Protein AF-A0A954WT45-F1 (afdb_monomer)

Radius of gyration: 27.92 Å; Cα contacts (8 Å, |Δi|>4): 532; chains: 1; bounding box: 70×106×52 Å

Sequence (298 aa):
MKTHHMHNAAKQRILKPQLVLGIIWMIACARPAFGQLDFEAAPINYNSMETTDPVRKLMERIDAGDFELKYDSNHGYLPAMLEALDVSPSSQMLVFSKTSFQLRKINPARPRAVYFNDDVYIGWVQKGDVLEISSVDPQNGAIFYTLSQEETDRPKIVRDKGQCITCHASSRTSGVPGHLVRSVYASSSGQPFFGSGTFTTDHRSPFHERWGGWYVTGTHGKQRHMGNVIASDRDEPEELDVESGANVVDLSNRIDTAPYLRPTSDIVALMVLEHQARMHNLITRANFDTRSAQHYDK

Foldseek 3Di:
DDDDDDDDDDDDDDDDVVVVVVVVVVVVPPDPPPPQQPCCDPPNVQLPDDFDWLVSVLQVCLVVVVADQDQDPLFGSVVVVCVSSVWDLVLWWWFQAQPDPQSVQGHQQWTWIWTDDLFKIWIGGGVDQWIWIWGQTLRQFIWTWIWGSDDDPRTDIGTDRPPQCVPQQDVLLVRGRFDWDKAFQAANGSYGLPVVPIDTDALPDAQQRPAHRTAEAAADDPGFYNHPWHQHDSVCSVPTPRVVRHNHHFCVVRYDQVSGPDRHRYPVSVRVRRHSRNVSSVSNNVSSVVSVCVVVVD

pLDDT: mean 90.17, std 15.98, range [35.38, 98.88]

Secondary structure (DSSP, 8-state):
----------------HHHHHHHHHHHHT---------TTSTTT-TTTSPP-SHHHHHHHHHHHTS-----BTTTBTHHHHHHHTT--GGG-EEE-SS-STTGGG-BTTBPEEEEE-SSEEEEE-TT-SEEEEEEEETTTEEEEEEEE-S--SS--EEE-SSTTHHHHBSGGGTTSB---EEEE-B-TTS-B-GGG-EEEE-TTS-GGGS-TTEE-BS--TT---STT-----SSSTT---TTTTTT----TTTS--TTSS-S--BHHHHHHHHHHHHHHHHHHHHHHHHHHHHHH--

Solvent-accessible surface area (backbone atoms only — not comparable to full-atom values): 16876 Å² total; per-residue (Å²): 136,93,82,82,83,88,82,89,77,89,78,80,83,75,78,62,69,72,64,58,54,55,55,55,53,56,62,73,63,61,66,81,79,73,75,74,74,57,50,70,39,84,82,57,25,53,90,78,50,86,77,82,18,69,62,54,54,48,51,53,33,40,76,71,66,78,46,80,82,50,74,37,100,89,61,23,43,50,66,39,51,28,63,75,68,67,32,50,64,85,38,27,33,34,35,15,33,47,82,53,96,65,29,91,66,27,18,56,73,43,39,28,38,35,32,39,47,98,53,40,38,42,35,44,42,76,92,42,70,42,38,45,34,38,27,47,21,99,88,65,20,44,43,46,33,36,30,64,43,68,91,59,102,73,76,60,78,42,75,59,89,54,77,60,45,72,73,25,42,29,77,86,16,70,51,31,43,26,46,80,44,69,11,30,40,10,30,80,68,5,46,59,48,67,89,81,46,72,39,76,41,35,74,83,51,59,55,64,60,29,41,13,24,22,48,49,22,46,78,63,83,88,66,46,32,33,19,58,41,61,21,78,46,84,92,53,36,84,76,57,64,36,71,85,22,51,61,30,76,70,43,74,92,69,30,80,41,82,93,46,96,47,68,56,16,43,50,66,49,51,52,49,50,24,37,49,29,50,49,52,18,50,53,34,38,53,51,51,53,50,51,42,48,66,63,73,76,108

Structure (mmCIF, N/CA/C/O backbone):
data_AF-A0A954WT45-F1
#
_entry.id   AF-A0A954WT45-F1
#
loop_
_atom_site.group_PDB
_atom_site.id
_atom_site.type_symbol
_atom_site.label_atom_id
_atom_site.label_alt_id
_atom_site.label_comp_id
_atom_site.label_asym_id
_atom_site.label_entity_id
_atom_site.label_seq_id
_atom_site.pdbx_PDB_ins_code
_atom_site.Cartn_x
_atom_site.Cartn_y
_atom_site.Cartn_z
_atom_site.occupancy
_atom_site.B_iso_or_equiv
_atom_site.auth_seq_id
_atom_site.auth_comp_id
_atom_site.auth_asym_id
_atom_site.auth_atom_id
_atom_site.pdbx_PDB_model_num
ATOM 1 N N . MET A 1 1 ? -50.654 91.918 -22.058 1.00 39.84 1 MET A N 1
ATOM 2 C CA . MET A 1 1 ? -51.512 91.044 -21.231 1.00 39.84 1 MET A CA 1
ATOM 3 C C . MET A 1 1 ? -51.130 89.604 -21.547 1.00 39.84 1 MET A C 1
ATOM 5 O O . MET A 1 1 ? -51.214 89.217 -22.702 1.00 39.84 1 MET A O 1
ATOM 9 N N . LYS A 1 2 ? -50.553 88.884 -20.578 1.00 35.38 2 LYS A N 1
ATOM 10 C CA . LYS A 1 2 ? -50.024 87.520 -20.746 1.00 35.38 2 LYS A CA 1
ATOM 11 C C . LYS A 1 2 ? -51.170 86.521 -20.912 1.00 35.38 2 LYS A C 1
ATOM 13 O O . LYS A 1 2 ? -52.054 86.513 -20.067 1.00 35.38 2 LYS A O 1
ATOM 18 N N . THR A 1 3 ? -51.070 85.614 -21.877 1.00 40.25 3 THR A N 1
ATOM 19 C CA . THR A 1 3 ? -51.513 84.222 -21.718 1.00 40.25 3 THR A CA 1
ATOM 20 C C . THR A 1 3 ? -50.572 83.335 -22.530 1.00 40.25 3 THR A C 1
ATOM 22 O O . THR A 1 3 ? -50.398 83.537 -23.724 1.00 40.25 3 THR A O 1
ATOM 25 N N . HIS A 1 4 ? -49.927 82.369 -21.881 1.00 37.78 4 HIS A N 1
ATOM 26 C CA . HIS A 1 4 ? -49.462 81.174 -22.574 1.00 37.78 4 HIS A CA 1
ATOM 27 C C . HIS A 1 4 ? -49.682 79.962 -21.677 1.00 37.78 4 HIS A C 1
ATOM 29 O O . HIS A 1 4 ? -49.309 79.945 -20.504 1.00 37.78 4 HIS A O 1
ATOM 35 N N . HIS A 1 5 ? -50.369 79.001 -22.283 1.00 39.41 5 HIS A N 1
ATOM 36 C CA . HIS A 1 5 ? -50.787 77.712 -21.770 1.00 39.41 5 HIS A CA 1
ATOM 37 C C . HIS A 1 5 ? -49.632 76.846 -21.259 1.00 39.41 5 HIS A C 1
ATOM 39 O O . HIS A 1 5 ? -48.556 76.785 -21.851 1.00 39.41 5 HIS A O 1
ATOM 45 N N . MET A 1 6 ? -49.934 76.103 -20.194 1.00 40.78 6 MET A N 1
ATOM 46 C CA . MET A 1 6 ? -49.178 74.949 -19.719 1.00 40.78 6 MET A CA 1
ATOM 47 C C . MET A 1 6 ? -49.165 73.827 -20.767 1.00 40.78 6 MET A C 1
ATOM 49 O O . MET A 1 6 ? -50.210 73.486 -21.317 1.00 40.78 6 MET A O 1
ATOM 53 N N . HIS A 1 7 ? -48.006 73.195 -20.960 1.00 39.53 7 HIS A N 1
ATOM 54 C CA . HIS A 1 7 ? -47.899 71.858 -21.541 1.00 39.53 7 HIS A CA 1
ATOM 55 C C . HIS A 1 7 ? -47.233 70.931 -20.522 1.00 39.53 7 HIS A C 1
ATOM 57 O O . HIS A 1 7 ? -46.145 71.208 -20.017 1.00 39.53 7 HIS A O 1
ATOM 63 N N . ASN A 1 8 ? -47.938 69.852 -20.201 1.00 45.97 8 ASN A N 1
ATOM 64 C CA . ASN A 1 8 ? -47.538 68.799 -19.281 1.00 45.97 8 ASN A CA 1
ATOM 65 C C . ASN A 1 8 ? -46.727 67.757 -20.070 1.00 45.97 8 ASN A C 1
ATOM 67 O O . ASN A 1 8 ? -47.200 67.284 -21.101 1.00 45.97 8 ASN A O 1
ATOM 71 N N . ALA A 1 9 ? -45.537 67.379 -19.599 1.00 41.25 9 ALA A N 1
ATOM 72 C CA . ALA A 1 9 ? -44.764 66.277 -20.171 1.00 41.25 9 ALA A CA 1
ATOM 73 C C . ALA A 1 9 ? -44.368 65.290 -19.066 1.00 41.25 9 ALA A C 1
ATOM 75 O O . ALA A 1 9 ? -43.617 65.619 -18.144 1.00 41.25 9 ALA A O 1
ATOM 76 N N . ALA A 1 10 ? -44.900 64.073 -19.170 1.00 50.75 10 ALA A N 1
ATOM 77 C CA . ALA A 1 10 ? -44.591 62.940 -18.312 1.00 50.75 10 ALA A CA 1
ATOM 78 C C . ALA A 1 10 ? -43.116 62.523 -18.468 1.00 50.75 10 ALA A C 1
ATOM 80 O O . ALA A 1 10 ? -42.654 62.246 -19.574 1.00 50.75 10 ALA A O 1
ATOM 81 N N . LYS A 1 11 ? -42.370 62.446 -17.358 1.00 41.44 11 LYS A N 1
ATOM 82 C CA . LYS A 1 11 ? -41.007 61.893 -17.329 1.00 41.44 11 LYS A CA 1
ATOM 83 C C . LYS A 1 11 ? -41.051 60.410 -16.961 1.00 41.44 11 LYS A C 1
ATOM 85 O O . LYS A 1 11 ? -41.248 60.066 -15.797 1.00 41.44 11 LYS A O 1
ATOM 90 N N . GLN A 1 12 ? -40.811 59.542 -17.941 1.00 53.44 12 GLN A N 1
ATOM 91 C CA . GLN A 1 12 ? -40.418 58.151 -17.707 1.00 53.44 12 GLN A CA 1
ATOM 92 C C . GLN A 1 12 ? -39.063 58.132 -16.977 1.00 53.44 12 GLN A C 1
ATOM 94 O O . GLN A 1 12 ? -38.074 58.688 -17.458 1.00 53.44 12 GLN A O 1
ATOM 99 N N . ARG A 1 13 ? -39.013 57.522 -15.786 1.00 51.62 13 ARG A N 1
ATOM 100 C CA . ARG A 1 13 ? -37.764 57.296 -15.044 1.00 51.62 13 ARG A CA 1
ATOM 101 C C . ARG A 1 13 ? -36.993 56.154 -15.706 1.00 51.62 13 ARG A C 1
ATOM 103 O O . ARG A 1 13 ? -37.247 54.988 -15.430 1.00 51.62 13 ARG A O 1
ATOM 110 N N . ILE A 1 14 ? -36.048 56.505 -16.570 1.00 55.94 14 ILE A N 1
ATOM 111 C CA . ILE A 1 14 ? -35.058 55.574 -17.115 1.00 55.94 14 ILE A CA 1
ATOM 112 C C . ILE A 1 14 ? -34.097 55.204 -15.976 1.00 55.94 14 ILE A C 1
ATOM 114 O O . ILE A 1 14 ? -33.402 56.071 -15.437 1.00 55.94 14 ILE A O 1
ATOM 118 N N . LEU A 1 15 ? -34.083 53.928 -15.578 1.00 54.34 15 LEU A N 1
ATOM 119 C CA . LEU A 1 15 ? -33.069 53.391 -14.669 1.00 54.34 15 LEU A CA 1
ATOM 120 C C . LEU A 1 15 ? -31.686 53.579 -15.312 1.00 54.34 15 LEU A C 1
ATOM 122 O O . LEU A 1 15 ? -31.469 53.196 -16.460 1.00 54.34 15 LEU A O 1
ATOM 126 N N . LYS A 1 16 ? -30.749 54.185 -14.576 1.00 50.72 16 LYS A N 1
ATOM 127 C CA . LYS A 1 16 ? -29.398 54.465 -15.076 1.00 50.72 16 LYS A CA 1
ATOM 128 C C . LYS A 1 16 ? -28.659 53.149 -15.398 1.00 50.72 16 LYS A C 1
ATOM 130 O O . LYS A 1 16 ? -28.587 52.286 -14.522 1.00 50.72 16 LYS A O 1
ATOM 135 N N . PRO A 1 17 ? -28.023 53.015 -16.579 1.00 53.38 17 PRO A N 1
ATOM 136 C CA . PRO A 1 17 ? -27.345 51.785 -17.019 1.00 53.38 17 PRO A CA 1
ATOM 137 C C . PRO A 1 17 ? -26.179 51.345 -16.112 1.00 53.38 17 PRO A C 1
ATOM 139 O O . PRO A 1 17 ? -25.798 50.178 -16.112 1.00 53.38 17 PRO A O 1
ATOM 142 N N . GLN A 1 18 ? -25.658 52.245 -15.273 1.00 54.59 18 GLN A N 1
ATOM 143 C CA . GLN A 1 18 ? -24.622 51.940 -14.280 1.00 54.59 18 GLN A CA 1
ATOM 144 C C . GLN A 1 18 ? -25.098 51.002 -13.159 1.00 54.59 18 GLN A C 1
ATOM 146 O O . GLN A 1 18 ? -24.294 50.233 -12.642 1.00 54.59 18 GLN A O 1
ATOM 151 N N . LEU A 1 19 ? -26.391 51.013 -12.801 1.00 50.34 19 LEU A N 1
ATOM 152 C CA . LEU A 1 19 ? -26.919 50.094 -11.782 1.00 50.34 19 LEU A CA 1
ATOM 153 C C . LEU A 1 19 ? -27.077 48.662 -12.316 1.00 50.34 19 LEU A C 1
ATOM 155 O O . LEU A 1 19 ? -26.933 47.705 -11.561 1.00 50.34 19 LEU A O 1
ATOM 159 N N . VAL A 1 20 ? -27.337 48.512 -13.617 1.00 54.06 20 VAL A N 1
ATOM 160 C CA . VAL A 1 20 ? -27.523 47.203 -14.262 1.00 54.06 20 VAL A CA 1
ATOM 161 C C . VAL A 1 20 ? -26.182 46.478 -1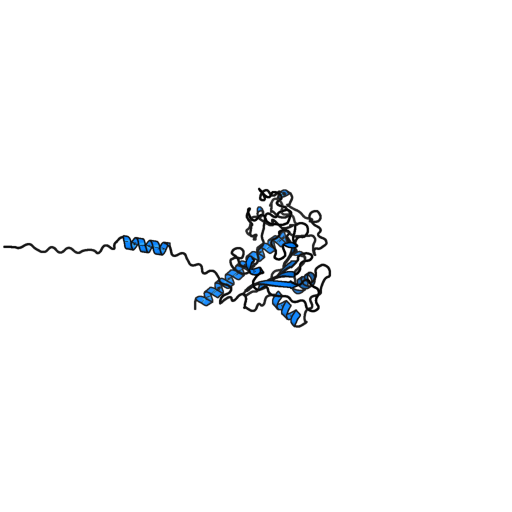4.428 1.00 54.06 20 VAL A C 1
ATOM 163 O O . VAL A 1 20 ? -26.104 45.281 -14.163 1.00 54.06 20 VAL A O 1
ATOM 166 N N . LEU A 1 21 ? -25.100 47.198 -14.760 1.00 52.44 21 LEU A N 1
ATOM 167 C CA . LEU A 1 21 ? -23.757 46.604 -14.853 1.00 52.44 21 LEU A CA 1
ATOM 168 C C . LEU A 1 21 ? -23.222 46.098 -13.500 1.00 52.44 21 LEU A C 1
ATOM 170 O O . LEU A 1 21 ? -22.574 45.056 -13.457 1.00 52.44 21 LEU A O 1
ATOM 174 N N . GLY A 1 22 ? -23.508 46.799 -12.396 1.00 47.06 22 GLY A N 1
ATOM 175 C CA . GLY A 1 22 ? -23.040 46.400 -11.061 1.00 47.06 22 GLY A CA 1
ATOM 176 C C . GLY A 1 22 ? -23.682 45.108 -10.541 1.00 47.06 22 GLY A C 1
ATOM 177 O O . GLY A 1 22 ? -23.018 44.306 -9.888 1.00 47.06 22 GLY A O 1
ATOM 178 N N . ILE A 1 23 ? -24.953 44.867 -10.878 1.00 53.81 23 ILE A N 1
ATOM 179 C CA . ILE A 1 23 ? -25.677 43.642 -10.496 1.00 53.81 23 ILE A CA 1
ATOM 180 C C . ILE A 1 23 ? -25.188 42.440 -11.319 1.00 53.81 23 ILE A C 1
ATOM 182 O O . ILE A 1 23 ? -24.998 41.357 -10.769 1.00 53.81 23 ILE A O 1
ATOM 186 N N . ILE A 1 24 ? -24.898 42.634 -12.612 1.00 52.06 24 ILE A N 1
ATOM 187 C CA . ILE A 1 24 ? -24.347 41.578 -13.480 1.00 52.06 24 ILE A CA 1
ATOM 188 C C . ILE A 1 24 ? -22.936 41.164 -13.020 1.00 52.06 24 ILE A C 1
ATOM 190 O O . ILE A 1 24 ? -22.601 39.982 -13.061 1.00 52.06 24 ILE A O 1
ATOM 194 N N . TRP A 1 25 ? -22.131 42.099 -12.503 1.00 49.53 25 TRP A N 1
ATOM 195 C CA . TRP A 1 25 ? -20.792 41.793 -11.982 1.00 49.53 25 TRP A CA 1
ATOM 196 C C . TRP A 1 25 ? -20.818 41.066 -10.625 1.00 49.53 25 TRP A C 1
ATOM 198 O O . TRP A 1 25 ? -19.992 40.189 -10.386 1.00 49.53 25 TRP A O 1
ATOM 208 N N . MET A 1 26 ? -21.801 41.348 -9.760 1.00 48.03 26 MET A N 1
ATOM 209 C CA . MET A 1 26 ? -21.983 40.609 -8.500 1.00 48.03 26 MET A CA 1
ATOM 210 C C . MET A 1 26 ? -22.467 39.168 -8.712 1.00 48.03 26 MET A C 1
ATOM 212 O O . MET A 1 26 ? -22.015 38.272 -8.004 1.00 48.03 26 MET A O 1
ATOM 216 N N . ILE A 1 27 ? -23.320 38.916 -9.710 1.00 53.22 27 ILE A N 1
ATOM 217 C CA . ILE A 1 27 ? -23.766 37.553 -10.049 1.00 53.22 27 ILE A CA 1
ATOM 218 C C . ILE A 1 27 ? -22.631 36.755 -10.719 1.00 53.22 27 ILE A C 1
ATOM 220 O O . ILE A 1 27 ? -22.479 35.567 -10.451 1.00 53.22 27 ILE A O 1
ATOM 224 N N . ALA A 1 28 ? -21.774 37.403 -11.517 1.00 50.03 28 ALA A N 1
ATOM 225 C CA . ALA A 1 28 ? -20.614 36.761 -12.147 1.00 50.03 28 ALA A CA 1
ATOM 226 C C . ALA A 1 28 ? -19.475 36.403 -11.164 1.00 50.03 28 ALA A C 1
ATOM 228 O O . ALA A 1 28 ? -18.631 35.565 -11.482 1.00 50.03 28 ALA A O 1
ATOM 229 N N . CYS A 1 29 ? -19.453 37.006 -9.970 1.00 47.75 29 CYS A N 1
ATOM 230 C CA . CYS A 1 29 ? -18.469 36.730 -8.916 1.00 47.75 29 CYS A CA 1
ATOM 231 C C . CYS A 1 29 ? -18.975 35.778 -7.822 1.00 47.75 29 CYS A C 1
ATOM 233 O O . CYS A 1 29 ? -18.200 35.424 -6.929 1.00 47.75 29 CYS A O 1
ATOM 235 N N . ALA A 1 30 ? -20.232 35.324 -7.888 1.00 46.41 30 ALA A N 1
ATOM 236 C CA . ALA A 1 30 ? -20.734 34.257 -7.032 1.00 46.41 30 ALA A CA 1
ATOM 237 C C . ALA A 1 30 ? -20.116 32.924 -7.478 1.00 46.41 30 ALA A C 1
ATOM 239 O O . ALA A 1 30 ? -20.727 32.119 -8.177 1.00 46.41 30 ALA A O 1
ATOM 240 N N . ARG A 1 31 ? -18.857 32.692 -7.095 1.00 49.53 31 ARG A N 1
ATOM 241 C CA . ARG A 1 31 ? -18.303 31.341 -7.124 1.00 49.53 31 ARG A CA 1
ATOM 242 C C . ARG A 1 31 ? -19.184 30.491 -6.210 1.00 49.53 31 ARG A C 1
ATOM 244 O O . ARG A 1 31 ? -19.409 30.920 -5.076 1.00 49.53 31 ARG A O 1
ATOM 251 N N . PRO A 1 32 ? -19.671 29.317 -6.646 1.00 47.06 32 PRO A N 1
ATOM 252 C CA . PRO A 1 32 ? -20.224 28.374 -5.694 1.00 47.06 32 PRO A CA 1
ATOM 253 C C . PRO A 1 32 ? -19.143 28.136 -4.641 1.00 47.06 32 PRO A C 1
ATOM 255 O O . PRO A 1 32 ? -18.031 27.706 -4.962 1.00 47.06 32 PRO A O 1
ATOM 258 N N . ALA A 1 33 ? -19.441 28.490 -3.394 1.00 47.31 33 ALA A N 1
ATOM 259 C CA . ALA A 1 33 ? -18.662 28.030 -2.267 1.00 47.31 33 ALA A CA 1
ATOM 260 C C . ALA A 1 33 ? -18.926 26.527 -2.185 1.00 47.31 33 ALA A C 1
ATOM 262 O O . ALA A 1 33 ? -19.883 26.087 -1.556 1.00 47.31 33 ALA A O 1
ATOM 263 N N . PHE A 1 34 ? -18.129 25.734 -2.900 1.00 49.12 34 PHE A N 1
ATOM 264 C CA . PHE A 1 34 ? -18.022 24.323 -2.578 1.00 49.12 34 PHE A CA 1
ATOM 265 C C . PHE A 1 34 ? -17.471 24.281 -1.159 1.00 49.12 34 PHE A C 1
ATOM 267 O O . PHE A 1 34 ? -16.293 24.568 -0.948 1.00 49.12 34 PHE A O 1
ATOM 274 N N . GLY A 1 35 ? -18.350 24.022 -0.189 1.00 57.00 35 GLY A N 1
ATOM 275 C CA . GLY A 1 35 ? -17.939 23.767 1.180 1.00 57.00 35 GLY A CA 1
ATOM 276 C C . GLY A 1 35 ? -16.893 22.666 1.133 1.00 57.00 35 GLY A C 1
ATOM 277 O O . GLY A 1 35 ? -17.162 21.564 0.649 1.00 57.00 35 GLY A O 1
ATOM 278 N N . GLN A 1 36 ? -15.668 22.992 1.539 1.00 64.06 36 GLN A N 1
ATOM 279 C CA . GLN A 1 36 ? -14.654 21.971 1.704 1.00 64.06 36 GLN A CA 1
ATOM 280 C C . GLN A 1 36 ? -15.177 21.022 2.774 1.00 64.06 36 GLN A C 1
ATOM 282 O O . GLN A 1 36 ? -15.599 21.466 3.839 1.00 64.06 36 GLN A O 1
ATOM 287 N N . LEU A 1 37 ? -15.215 19.733 2.449 1.00 79.75 37 LEU A N 1
ATOM 288 C CA . LEU A 1 37 ? -15.668 18.738 3.399 1.00 79.75 37 LEU A CA 1
ATOM 289 C C . LEU A 1 37 ? -14.676 18.714 4.562 1.00 79.75 37 LEU A C 1
ATOM 291 O O . LEU A 1 37 ? -13.535 18.285 4.393 1.00 79.75 37 LEU A O 1
ATOM 295 N N . ASP A 1 38 ? -15.107 19.229 5.708 1.00 89.06 38 ASP A N 1
ATOM 296 C CA . ASP A 1 38 ? -14.342 19.207 6.945 1.00 89.06 38 ASP A CA 1
ATOM 297 C C . ASP A 1 38 ? -14.716 17.943 7.720 1.00 89.06 38 ASP A C 1
ATOM 299 O O . ASP A 1 38 ? -15.648 17.925 8.523 1.00 89.06 38 ASP A O 1
ATOM 303 N N . PHE A 1 39 ? -14.019 16.846 7.417 1.00 92.00 39 PHE A N 1
ATOM 304 C CA . PHE A 1 39 ? -14.272 15.555 8.059 1.00 92.00 39 PHE A CA 1
ATOM 305 C C . PHE A 1 39 ? -13.837 15.522 9.533 1.00 92.00 39 PHE A C 1
ATOM 307 O O . PHE A 1 39 ? -14.179 14.577 10.244 1.00 92.00 39 PHE A O 1
ATOM 314 N N . GLU A 1 40 ? -13.099 16.526 10.010 1.00 91.94 40 GLU A N 1
ATOM 315 C CA . GLU A 1 40 ? -12.739 16.654 11.424 1.00 91.94 40 GLU A CA 1
ATOM 316 C C . GLU A 1 40 ? -13.884 17.251 12.251 1.00 91.94 40 GLU A C 1
ATOM 318 O O . GLU A 1 40 ? -13.975 17.002 13.453 1.00 91.94 40 GLU A O 1
ATOM 323 N N . ALA A 1 41 ? -14.789 17.997 11.613 1.00 92.62 41 ALA A N 1
ATOM 324 C CA . ALA A 1 41 ? -15.947 18.603 12.251 1.00 92.62 41 ALA A CA 1
ATOM 325 C C . ALA A 1 41 ? -17.185 17.688 12.237 1.00 92.62 41 ALA A C 1
ATOM 327 O O . ALA A 1 41 ? -17.262 16.664 11.545 1.00 92.62 41 ALA A O 1
ATOM 328 N N . ALA A 1 42 ? -18.203 18.085 13.005 1.00 92.69 42 ALA A N 1
ATOM 329 C CA . ALA A 1 42 ? -19.521 17.474 12.922 1.00 92.69 42 ALA A CA 1
ATOM 330 C C . ALA A 1 42 ? -20.092 17.634 11.497 1.00 92.69 42 ALA A C 1
ATOM 332 O O . ALA A 1 42 ? -19.972 18.712 10.916 1.00 92.69 42 ALA A O 1
ATOM 333 N N . PRO A 1 43 ? -20.730 16.590 10.937 1.00 93.81 43 PRO A N 1
ATOM 334 C CA . PRO A 1 43 ? -21.190 15.371 11.613 1.00 93.81 43 PRO A CA 1
ATOM 335 C C . PRO A 1 43 ? -20.223 14.177 11.545 1.00 93.81 43 PRO A C 1
ATOM 337 O O . PRO A 1 43 ? -20.605 13.086 11.976 1.00 93.81 43 PRO A O 1
ATOM 340 N N . ILE A 1 44 ? -19.026 14.337 10.976 1.00 95.50 44 ILE A N 1
ATOM 341 C CA . ILE A 1 44 ? -18.101 13.224 10.723 1.00 95.50 44 ILE A CA 1
ATOM 342 C C . ILE A 1 44 ? -17.217 12.951 11.938 1.00 95.50 44 ILE A C 1
ATOM 344 O O . ILE A 1 44 ? -17.194 11.818 12.404 1.00 95.50 44 ILE A O 1
ATOM 348 N N . ASN A 1 45 ? -16.574 13.982 12.498 1.00 94.38 45 ASN A N 1
ATOM 349 C CA . ASN A 1 45 ? -15.713 13.882 13.682 1.00 94.38 45 ASN A CA 1
ATOM 350 C C . ASN A 1 45 ? -14.639 12.779 13.568 1.00 94.38 45 ASN A C 1
ATOM 352 O O . ASN A 1 45 ? -14.412 12.023 14.514 1.00 94.38 45 ASN A O 1
ATOM 356 N N . TYR A 1 46 ? -13.989 12.668 12.406 1.00 94.06 46 TYR A N 1
ATOM 357 C CA . TYR A 1 46 ? -13.149 11.528 12.023 1.00 94.06 46 TYR A CA 1
ATOM 358 C C . TYR A 1 46 ? -12.167 11.073 13.117 1.00 94.06 46 TYR A C 1
ATOM 360 O O . TYR A 1 46 ? -12.115 9.886 13.440 1.00 94.06 46 TYR A O 1
ATOM 368 N N . ASN A 1 47 ? -11.409 11.990 13.730 1.00 90.19 47 ASN A N 1
ATOM 369 C CA . ASN A 1 47 ? -10.393 11.633 14.729 1.00 90.19 47 ASN A CA 1
ATOM 370 C C . ASN A 1 47 ? -10.946 11.175 16.088 1.00 90.19 47 ASN A C 1
ATOM 372 O O . ASN A 1 47 ? -10.245 10.468 16.818 1.00 90.19 47 ASN A O 1
ATOM 376 N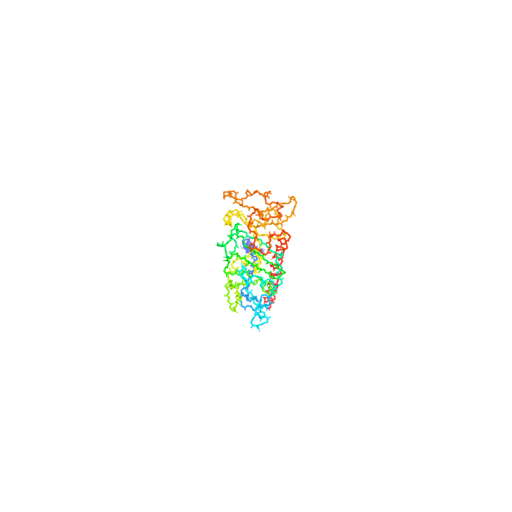 N . SER A 1 48 ? -12.155 11.600 16.461 1.00 89.62 48 SER A N 1
ATOM 377 C CA . SER A 1 48 ? -12.756 11.298 17.767 1.00 89.62 48 SER A CA 1
ATOM 378 C C . SER A 1 48 ? -13.841 10.228 17.702 1.00 89.62 48 SER A C 1
ATOM 380 O O . SER A 1 48 ? -14.178 9.661 18.739 1.00 89.62 48 SER A O 1
ATOM 382 N N . MET A 1 49 ? -14.359 9.923 16.511 1.00 88.88 49 MET A N 1
ATOM 383 C CA . MET A 1 49 ? -15.371 8.894 16.327 1.00 88.88 49 MET A CA 1
ATOM 384 C C . MET A 1 49 ? -14.800 7.499 16.612 1.00 88.88 49 MET A C 1
ATOM 386 O O . MET A 1 49 ? -13.694 7.149 16.175 1.00 88.88 49 MET A O 1
ATOM 390 N N . GLU A 1 50 ? -15.573 6.703 17.352 1.00 91.06 50 GLU A N 1
ATOM 391 C CA . GLU A 1 50 ? -15.312 5.276 17.529 1.00 91.06 50 GLU A CA 1
ATOM 392 C C . GLU A 1 50 ? -15.430 4.553 16.183 1.00 91.06 50 GLU A C 1
ATOM 394 O O . GLU A 1 50 ? -16.321 4.844 15.381 1.00 91.06 50 GLU A O 1
ATOM 399 N N . THR A 1 51 ? -14.506 3.628 15.926 1.00 94.81 51 THR A N 1
ATOM 400 C CA . THR A 1 51 ? -14.475 2.840 14.690 1.00 94.81 51 THR A CA 1
ATOM 401 C C . THR A 1 51 ? -15.009 1.437 14.951 1.00 94.81 51 THR A C 1
ATOM 403 O O . THR A 1 51 ? -15.078 0.985 16.090 1.00 94.81 51 THR A O 1
ATOM 406 N N . THR A 1 52 ? -15.437 0.753 13.897 1.00 96.62 52 THR A N 1
ATOM 407 C CA . THR A 1 52 ? -15.994 -0.612 13.934 1.00 96.62 52 THR A CA 1
ATOM 408 C C . THR A 1 52 ? -15.395 -1.501 12.839 1.00 96.62 52 THR A C 1
ATOM 410 O O . THR A 1 52 ? -15.933 -2.560 12.496 1.00 96.62 52 THR A O 1
ATOM 413 N N . ASP A 1 53 ? -14.276 -1.051 12.280 1.00 97.88 53 ASP A N 1
ATOM 414 C CA . ASP A 1 53 ? -13.524 -1.693 11.215 1.00 97.88 53 ASP A CA 1
ATOM 415 C C . ASP A 1 53 ? -12.868 -3.021 11.670 1.00 97.88 53 ASP A C 1
ATOM 417 O O . ASP A 1 53 ? -12.757 -3.288 12.875 1.00 97.88 53 ASP A O 1
ATOM 421 N N . PRO A 1 54 ? -12.433 -3.883 10.730 1.00 98.50 54 PRO A N 1
ATOM 422 C CA . PRO A 1 54 ? -11.826 -5.177 11.057 1.00 98.50 54 PRO A CA 1
ATOM 423 C C . PRO A 1 54 ? -10.654 -5.113 12.046 1.00 98.50 54 PRO A C 1
ATOM 425 O O . PRO A 1 54 ? -10.562 -5.957 12.940 1.00 98.50 54 PRO A O 1
ATOM 428 N N . VAL A 1 55 ? -9.782 -4.104 11.940 1.00 98.38 55 VAL A N 1
ATOM 429 C CA . VAL A 1 55 ? -8.634 -3.948 12.846 1.00 98.38 55 VAL A CA 1
ATOM 430 C C . VAL A 1 55 ? -9.100 -3.578 14.248 1.00 98.38 55 VAL A C 1
ATOM 432 O O . VAL A 1 55 ? -8.596 -4.143 15.218 1.00 98.38 55 VAL A O 1
ATOM 435 N N . ARG A 1 56 ? -10.107 -2.707 14.387 1.00 97.94 56 ARG A N 1
ATOM 436 C CA . ARG A 1 56 ? -10.688 -2.407 15.701 1.00 97.94 56 ARG A CA 1
ATOM 437 C C . ARG A 1 56 ? -11.289 -3.646 16.370 1.00 97.94 56 ARG A C 1
ATOM 439 O O . ARG A 1 56 ? -11.032 -3.876 17.551 1.00 97.94 56 ARG A O 1
ATOM 446 N N . LYS A 1 57 ? -12.014 -4.475 15.617 1.00 98.06 57 LYS A N 1
ATOM 447 C CA . LYS A 1 57 ? -12.555 -5.751 16.120 1.00 98.06 57 LYS A CA 1
ATOM 448 C C . LYS A 1 57 ? -11.447 -6.725 16.530 1.00 98.06 57 LYS A C 1
ATOM 450 O O . LYS A 1 57 ? -11.588 -7.439 17.520 1.00 98.06 57 LYS A O 1
ATOM 455 N N . LEU A 1 58 ? -10.332 -6.758 15.797 1.00 98.25 58 LEU A N 1
ATOM 456 C CA . LEU A 1 58 ? -9.165 -7.553 16.181 1.00 98.25 58 LEU A CA 1
ATOM 457 C C . LEU A 1 58 ? -8.545 -7.053 17.493 1.00 98.25 58 LEU A C 1
ATOM 459 O O . LEU A 1 58 ? -8.238 -7.868 18.358 1.00 98.25 58 LEU A O 1
ATOM 463 N N . MET A 1 59 ? -8.402 -5.737 17.668 1.00 97.75 59 MET A N 1
ATOM 464 C CA . MET A 1 59 ? -7.905 -5.161 18.924 1.00 97.75 59 MET A CA 1
ATOM 465 C C . MET A 1 59 ? -8.757 -5.602 20.119 1.00 97.75 59 MET A C 1
ATOM 467 O O . MET A 1 59 ? -8.208 -6.001 21.138 1.00 97.75 59 MET A O 1
ATOM 471 N N . GLU A 1 60 ? -10.084 -5.606 19.977 1.00 97.00 60 GLU A N 1
ATOM 472 C CA . GLU A 1 60 ? -11.006 -6.053 21.031 1.00 97.00 60 GLU A CA 1
ATOM 473 C C . GLU A 1 60 ? -10.827 -7.531 21.384 1.00 97.00 60 GLU A C 1
ATOM 475 O O . GLU A 1 60 ? -10.821 -7.885 22.561 1.00 97.00 60 GLU A O 1
ATOM 480 N N . ARG A 1 61 ? -10.610 -8.391 20.382 1.00 96.62 61 ARG A N 1
ATOM 481 C CA . ARG A 1 61 ? -10.313 -9.816 20.599 1.00 96.62 61 ARG A CA 1
ATOM 482 C C . ARG A 1 61 ? -8.975 -10.026 21.307 1.00 96.62 61 ARG A C 1
ATOM 484 O O . ARG A 1 61 ? -8.879 -10.896 22.166 1.00 96.62 61 ARG A O 1
ATOM 491 N N . ILE A 1 62 ? -7.955 -9.238 20.968 1.00 95.75 62 ILE A N 1
ATOM 492 C CA . ILE A 1 62 ? -6.648 -9.288 21.641 1.00 95.75 62 ILE A CA 1
ATOM 493 C C . ILE A 1 62 ? -6.785 -8.825 23.097 1.00 95.75 62 ILE A C 1
ATOM 495 O O . ILE A 1 62 ? -6.304 -9.503 24.002 1.00 95.75 62 ILE A O 1
ATOM 499 N N . ASP A 1 63 ? -7.486 -7.714 23.339 1.00 94.50 63 ASP A N 1
ATOM 500 C CA . ASP A 1 63 ? -7.716 -7.174 24.684 1.00 94.50 63 ASP A CA 1
ATOM 501 C C . ASP A 1 63 ? -8.532 -8.141 25.565 1.00 94.50 63 ASP A C 1
ATOM 503 O O . ASP A 1 63 ? -8.291 -8.233 26.771 1.00 94.50 63 ASP A O 1
ATOM 507 N N . ALA A 1 64 ? -9.463 -8.893 24.967 1.00 95.56 64 ALA A N 1
ATOM 508 C CA . ALA A 1 64 ? -10.235 -9.941 25.636 1.00 95.56 64 ALA A CA 1
ATOM 509 C C . ALA A 1 64 ? -9.438 -11.238 25.893 1.00 95.56 64 ALA A C 1
ATOM 511 O O . ALA A 1 64 ? -9.862 -12.060 26.704 1.00 95.56 64 ALA A O 1
ATOM 512 N N . GLY A 1 65 ? -8.285 -11.422 25.239 1.00 94.50 65 GLY A N 1
ATOM 513 C CA . GLY A 1 65 ? -7.497 -12.658 25.295 1.00 94.50 65 GLY A CA 1
ATOM 514 C C . GLY A 1 65 ? -7.988 -13.769 24.357 1.00 94.50 65 GLY A C 1
ATOM 515 O O . GLY A 1 65 ? -7.517 -14.898 24.458 1.00 94.50 65 GLY A O 1
ATOM 516 N N . ASP A 1 66 ? -8.894 -13.456 23.427 1.00 95.19 66 ASP A N 1
ATOM 517 C CA . ASP A 1 66 ? -9.456 -14.395 22.445 1.00 95.19 66 ASP A CA 1
ATOM 518 C C . ASP A 1 66 ? -8.539 -14.611 21.230 1.00 95.19 66 ASP A C 1
ATOM 520 O O . ASP A 1 66 ? -8.791 -15.478 20.385 1.00 95.19 66 ASP A O 1
ATOM 524 N N . PHE A 1 67 ? -7.499 -13.788 21.087 1.00 94.56 67 PHE A N 1
ATOM 525 C CA . PHE A 1 67 ? -6.518 -13.907 20.019 1.00 94.56 67 PHE A CA 1
ATOM 526 C C . PHE A 1 67 ? -5.135 -13.441 20.476 1.00 94.56 67 PHE A C 1
ATOM 528 O O . PHE A 1 67 ? -4.996 -12.386 21.090 1.00 94.56 67 PHE A O 1
ATOM 535 N N . GLU A 1 68 ? -4.103 -14.204 20.121 1.00 95.12 68 GLU A N 1
ATOM 536 C CA . GLU A 1 68 ? -2.707 -13.892 20.422 1.00 95.12 68 GLU A CA 1
ATOM 537 C C . GLU A 1 68 ? -1.931 -13.666 19.120 1.00 95.12 68 GLU A C 1
ATOM 539 O O . GLU A 1 68 ? -1.918 -14.517 18.228 1.00 95.12 68 GLU A O 1
ATOM 544 N N . LEU A 1 69 ? -1.257 -12.518 19.014 1.00 96.50 69 LEU A N 1
ATOM 545 C CA . LEU A 1 69 ? -0.377 -12.214 17.889 1.00 96.50 69 LEU A CA 1
ATOM 546 C C . LEU A 1 69 ? 0.979 -12.888 18.091 1.00 96.50 69 LEU A C 1
ATOM 548 O O . LEU A 1 69 ? 1.840 -12.378 18.804 1.00 96.50 69 LEU A O 1
ATOM 552 N N . LYS A 1 70 ? 1.178 -14.024 17.424 1.00 97.12 70 LYS A N 1
ATOM 553 C CA . LYS A 1 70 ? 2.454 -14.743 17.447 1.00 97.12 70 LYS A CA 1
ATOM 554 C C . LYS A 1 70 ? 3.524 -13.991 16.660 1.00 97.12 70 LYS A C 1
ATOM 556 O O . LYS A 1 70 ? 3.293 -13.573 15.525 1.00 97.12 70 LYS A O 1
ATOM 561 N N . TYR A 1 71 ? 4.699 -13.855 17.262 1.00 98.19 71 TYR A N 1
ATOM 562 C CA . TYR A 1 71 ? 5.863 -13.253 16.626 1.00 98.19 71 TYR A CA 1
ATOM 563 C C . TYR A 1 71 ? 6.586 -14.266 15.723 1.00 98.19 71 TYR A C 1
ATOM 565 O O . TYR A 1 71 ? 6.842 -15.400 16.126 1.00 98.19 71 TYR A O 1
ATOM 573 N N . ASP A 1 72 ? 6.934 -13.855 14.505 1.00 97.81 72 ASP A N 1
ATOM 574 C CA . ASP A 1 72 ? 7.798 -14.590 13.579 1.00 97.81 72 ASP A CA 1
ATOM 575 C C . ASP A 1 72 ? 9.193 -13.954 13.537 1.00 97.81 72 ASP A C 1
ATOM 577 O O . ASP A 1 72 ? 9.338 -12.743 13.378 1.00 97.81 72 ASP A O 1
ATOM 581 N N . SER A 1 73 ? 10.251 -14.760 13.610 1.00 96.38 73 SER A N 1
ATOM 582 C CA . SER A 1 73 ? 11.624 -14.239 13.675 1.00 96.38 73 SER A CA 1
ATOM 583 C C . SER A 1 73 ? 12.076 -13.491 12.415 1.00 96.38 73 SER A C 1
ATOM 585 O O . SER A 1 73 ? 13.022 -12.708 12.479 1.00 96.38 73 SER A O 1
ATOM 587 N N . ASN A 1 74 ? 11.440 -13.737 11.265 1.00 95.62 74 ASN A N 1
ATOM 588 C CA . ASN A 1 74 ? 11.813 -13.136 9.984 1.00 95.62 74 ASN A CA 1
ATOM 589 C C . ASN A 1 74 ? 10.890 -11.969 9.604 1.00 95.62 74 ASN A C 1
ATOM 591 O O . ASN A 1 74 ? 11.338 -10.984 9.012 1.00 95.62 74 ASN A O 1
ATOM 595 N N . HIS A 1 75 ? 9.610 -12.064 9.961 1.00 98.00 75 HIS A N 1
ATOM 596 C CA . HIS A 1 75 ? 8.556 -11.155 9.516 1.00 98.00 75 HIS A CA 1
ATOM 597 C C . HIS A 1 75 ? 7.853 -10.418 10.667 1.00 98.00 75 HIS A C 1
ATOM 599 O O . HIS A 1 75 ? 6.943 -9.627 10.410 1.00 98.00 75 HIS A O 1
ATOM 605 N N . GLY A 1 76 ? 8.269 -10.634 11.918 1.00 98.12 76 GLY A N 1
ATOM 606 C CA . GLY A 1 76 ? 7.608 -10.161 13.136 1.00 98.12 76 GLY A CA 1
ATOM 607 C C . GLY A 1 76 ? 6.143 -10.573 13.181 1.00 98.12 76 GLY A C 1
ATOM 608 O O . GLY A 1 76 ? 5.833 -11.741 12.988 1.00 98.12 76 GLY A O 1
ATOM 609 N N . TYR A 1 77 ? 5.214 -9.642 13.384 1.00 98.50 77 TYR A N 1
ATOM 610 C CA . TYR A 1 77 ? 3.794 -9.999 13.506 1.00 98.50 77 TYR A CA 1
ATOM 611 C C . TYR A 1 77 ? 3.058 -10.117 12.166 1.00 98.50 77 TYR A C 1
ATOM 613 O O . TYR A 1 77 ? 1.858 -10.383 12.167 1.00 98.50 77 TYR A O 1
ATOM 621 N N . LEU A 1 78 ? 3.730 -9.929 11.019 1.00 98.75 78 LEU A N 1
ATOM 622 C CA . LEU A 1 78 ? 3.069 -9.954 9.709 1.00 98.75 78 LEU A CA 1
ATOM 623 C C . LEU A 1 78 ? 2.249 -11.241 9.483 1.00 98.75 78 LEU A C 1
ATOM 625 O O . LEU A 1 78 ? 1.072 -11.100 9.162 1.00 98.75 78 LEU A O 1
ATOM 629 N N . PRO A 1 79 ? 2.782 -12.470 9.659 1.00 98.56 79 PRO A N 1
ATOM 630 C CA . PRO A 1 79 ? 2.006 -13.678 9.380 1.00 98.56 79 PRO A CA 1
ATOM 631 C C . PRO A 1 79 ? 0.763 -13.794 10.270 1.00 98.56 79 PRO A C 1
ATOM 633 O O . PRO A 1 79 ? -0.324 -14.057 9.761 1.00 98.56 79 PRO A O 1
ATOM 636 N N . ALA A 1 80 ? 0.902 -13.510 11.571 1.00 98.19 80 ALA A N 1
ATOM 637 C CA . ALA A 1 80 ? -0.214 -13.536 12.514 1.00 98.19 80 ALA A CA 1
ATOM 638 C C . ALA A 1 80 ? -1.271 -12.468 12.190 1.00 98.19 80 ALA A C 1
ATOM 640 O O . ALA A 1 80 ? -2.463 -12.731 12.309 1.00 98.19 80 ALA A O 1
ATOM 641 N N . MET A 1 81 ? -0.857 -11.282 11.735 1.00 98.50 81 MET A N 1
ATOM 642 C CA . MET A 1 81 ? -1.774 -10.224 11.302 1.00 98.50 81 MET A CA 1
ATOM 643 C C . MET A 1 81 ? -2.529 -10.589 10.020 1.00 98.50 81 MET A C 1
ATOM 645 O O . MET A 1 81 ? -3.723 -10.315 9.927 1.00 98.50 81 MET A O 1
ATOM 649 N N . LEU A 1 82 ? -1.854 -11.209 9.046 1.00 98.81 82 LEU A N 1
ATOM 650 C CA . LEU A 1 82 ? -2.492 -11.685 7.818 1.00 98.81 82 LEU A CA 1
ATOM 651 C C . LEU A 1 82 ? -3.528 -12.777 8.117 1.00 98.81 82 LEU A C 1
ATOM 653 O O . LEU A 1 82 ? -4.631 -12.722 7.585 1.00 98.81 82 LEU A O 1
ATOM 657 N N . GLU A 1 83 ? -3.205 -13.721 9.003 1.00 98.38 83 GLU A N 1
ATOM 658 C CA . GLU A 1 83 ? -4.139 -14.758 9.459 1.00 98.38 83 GLU A CA 1
ATOM 659 C C . GLU A 1 83 ? -5.338 -14.152 10.204 1.00 98.38 83 GLU A C 1
ATOM 661 O O . GLU A 1 83 ? -6.487 -14.461 9.898 1.00 98.38 83 GLU A O 1
ATOM 666 N N . ALA A 1 84 ? -5.082 -13.248 11.153 1.00 98.19 84 ALA A N 1
ATOM 667 C CA . ALA A 1 84 ? -6.116 -12.650 11.993 1.00 98.19 84 ALA A CA 1
ATOM 668 C C . ALA A 1 84 ? -7.155 -11.832 11.212 1.00 98.19 84 ALA A C 1
ATOM 670 O O . ALA A 1 84 ? -8.305 -11.729 11.647 1.00 98.19 84 ALA A O 1
ATOM 671 N N . LEU A 1 85 ? -6.727 -11.221 10.104 1.00 98.50 85 LEU A N 1
ATOM 672 C CA . LEU A 1 85 ? -7.526 -10.316 9.274 1.00 98.50 85 LEU A CA 1
ATOM 673 C C . LEU A 1 85 ? -7.943 -10.940 7.938 1.00 98.50 85 LEU A C 1
ATOM 675 O O . LEU A 1 85 ? -8.504 -10.229 7.110 1.00 98.50 85 LEU A O 1
ATOM 679 N N . ASP A 1 86 ? -7.681 -12.234 7.735 1.00 98.44 86 ASP A N 1
ATOM 680 C CA . ASP A 1 86 ? -7.986 -12.968 6.501 1.00 98.44 86 ASP A CA 1
ATOM 681 C C . ASP A 1 86 ? -7.425 -12.282 5.239 1.00 98.44 86 ASP A C 1
ATOM 683 O O . ASP A 1 86 ? -8.104 -12.047 4.237 1.00 98.44 86 ASP A O 1
ATOM 687 N N . VAL A 1 87 ? -6.153 -11.884 5.305 1.00 98.75 87 VAL A N 1
ATOM 688 C CA . VAL A 1 87 ? -5.433 -11.267 4.189 1.00 98.75 87 VAL A CA 1
ATOM 689 C C . VAL A 1 87 ? -4.533 -12.312 3.543 1.00 98.75 87 VAL A C 1
ATOM 691 O O . VAL A 1 87 ? -3.514 -12.720 4.100 1.00 98.75 87 VAL A O 1
ATOM 694 N N . SER A 1 88 ? -4.871 -12.731 2.323 1.00 98.31 88 SER A N 1
ATOM 695 C CA . SER A 1 88 ? -4.072 -13.730 1.610 1.00 98.31 88 SER A CA 1
ATOM 696 C C . SER A 1 88 ? -2.682 -13.190 1.240 1.00 98.31 88 SER A C 1
ATOM 698 O O . SER A 1 88 ? -2.590 -12.152 0.573 1.00 98.31 88 SER A O 1
ATOM 700 N N . PRO A 1 89 ? -1.589 -13.935 1.508 1.00 98.06 89 PRO A N 1
ATOM 701 C CA . PRO A 1 89 ? -0.260 -13.609 0.992 1.00 98.06 89 PRO A CA 1
ATOM 702 C C . PRO A 1 89 ? -0.195 -13.533 -0.540 1.00 98.06 89 PRO A C 1
ATOM 704 O O . PRO A 1 89 ? 0.714 -12.914 -1.079 1.00 98.06 89 PRO A O 1
ATOM 707 N N . SER A 1 90 ? -1.142 -14.139 -1.272 1.00 97.06 90 SER A N 1
ATOM 708 C CA . SER A 1 90 ? -1.187 -14.045 -2.741 1.00 97.06 90 SER A CA 1
ATOM 709 C C . SER A 1 90 ? -1.475 -12.635 -3.261 1.00 97.06 90 SER A C 1
ATOM 711 O O . SER A 1 90 ? -1.215 -12.376 -4.431 1.00 97.06 90 SER A O 1
ATOM 713 N N . SER A 1 91 ? -1.993 -11.738 -2.415 1.00 98.25 91 SER A N 1
ATOM 714 C CA . SER A 1 91 ? -2.224 -10.322 -2.737 1.00 98.25 91 SER A CA 1
ATOM 715 C C . SER A 1 91 ? -0.941 -9.479 -2.755 1.00 98.25 91 SER A C 1
ATOM 717 O O . SER A 1 91 ? -1.002 -8.293 -3.065 1.00 98.25 91 SER A O 1
ATOM 719 N N . GLN A 1 92 ? 0.212 -10.068 -2.404 1.00 98.50 92 GLN A N 1
ATOM 720 C CA . GLN A 1 92 ? 1.474 -9.359 -2.207 1.00 98.50 92 GLN A CA 1
ATOM 721 C C . GLN A 1 92 ? 1.895 -8.533 -3.421 1.00 98.50 92 GLN A C 1
ATOM 723 O O . GLN A 1 92 ? 2.199 -9.093 -4.471 1.00 98.50 92 GLN A O 1
ATOM 728 N N . MET A 1 93 ? 2.064 -7.231 -3.209 1.00 98.38 93 MET A N 1
ATOM 729 C CA . MET A 1 93 ? 2.639 -6.273 -4.148 1.00 98.38 93 MET A CA 1
ATOM 730 C C . MET A 1 93 ? 3.963 -5.730 -3.632 1.00 98.38 93 MET A C 1
ATOM 732 O O . MET A 1 93 ? 4.119 -5.516 -2.433 1.00 98.38 93 MET A O 1
ATOM 736 N N . LEU A 1 94 ? 4.903 -5.452 -4.532 1.00 98.75 94 LEU A N 1
ATOM 737 C CA . LEU A 1 94 ? 6.236 -4.966 -4.185 1.00 98.75 94 LEU A CA 1
ATOM 738 C C . LEU A 1 94 ? 6.467 -3.546 -4.714 1.00 98.75 94 LEU A C 1
ATOM 740 O O . LEU A 1 94 ? 6.455 -3.298 -5.919 1.00 98.75 94 LEU A O 1
ATOM 744 N N . VAL A 1 95 ? 6.724 -2.615 -3.794 1.00 98.69 95 VAL A N 1
ATOM 745 C CA . VAL A 1 95 ? 6.923 -1.183 -4.063 1.00 98.69 95 VAL A CA 1
ATOM 746 C C . VAL A 1 95 ? 8.348 -0.798 -3.705 1.00 98.69 95 VAL A C 1
ATOM 748 O O . VAL A 1 95 ? 8.725 -0.815 -2.532 1.00 98.69 95 VAL A O 1
ATOM 751 N N . PHE A 1 96 ? 9.150 -0.425 -4.695 1.00 98.44 96 PHE A N 1
ATOM 752 C CA . PHE A 1 96 ? 10.524 0.011 -4.456 1.00 98.44 96 PHE A CA 1
ATOM 753 C C . PHE A 1 96 ? 10.683 1.530 -4.367 1.00 98.44 96 PHE A C 1
ATOM 755 O O . PHE A 1 96 ? 11.733 2.015 -3.931 1.00 98.44 96 PHE A O 1
ATOM 762 N N . SER A 1 97 ? 9.666 2.297 -4.767 1.00 98.06 97 SER A N 1
ATOM 763 C CA . SER A 1 97 ? 9.695 3.747 -4.619 1.00 98.06 97 SER A CA 1
ATOM 764 C C . SER A 1 97 ? 9.618 4.179 -3.156 1.00 98.06 97 SER A C 1
ATOM 766 O O . SER A 1 97 ? 8.845 3.655 -2.351 1.00 98.06 97 SER A O 1
ATOM 768 N N . LYS A 1 98 ? 10.369 5.226 -2.820 1.00 97.00 98 LYS A N 1
ATOM 769 C CA . LYS A 1 98 ? 10.408 5.872 -1.503 1.00 97.00 98 LYS A CA 1
ATOM 770 C C . LYS A 1 98 ? 9.197 6.781 -1.284 1.00 97.00 98 LYS A C 1
ATOM 772 O O . LYS A 1 98 ? 9.315 7.999 -1.193 1.00 97.00 98 LYS A O 1
ATOM 777 N N . THR A 1 99 ? 8.017 6.173 -1.218 1.00 91.50 99 THR A N 1
ATOM 778 C CA . THR A 1 99 ? 6.709 6.840 -1.064 1.00 91.50 99 THR A CA 1
ATOM 779 C C . THR A 1 99 ? 5.961 6.396 0.201 1.00 91.50 99 THR A C 1
ATOM 781 O O . THR A 1 99 ? 4.747 6.549 0.276 1.00 91.50 99 THR A O 1
ATOM 784 N N . SER A 1 100 ? 6.679 5.815 1.169 1.00 91.75 100 SER A N 1
ATOM 785 C CA . SER A 1 100 ? 6.164 5.241 2.425 1.00 91.75 100 SER A CA 1
ATOM 786 C C . SER A 1 100 ? 6.569 6.077 3.633 1.00 91.75 100 SER A C 1
ATOM 788 O O . SER A 1 100 ? 7.571 6.791 3.576 1.00 91.75 100 SER A O 1
ATOM 790 N N . PHE A 1 101 ? 5.898 5.869 4.766 1.00 89.00 101 PHE A N 1
ATOM 791 C CA . PHE A 1 101 ? 6.367 6.352 6.068 1.00 89.00 101 PHE A CA 1
ATOM 792 C C . PHE A 1 101 ? 7.792 5.848 6.385 1.00 89.00 101 PHE A C 1
ATOM 794 O O . PHE A 1 101 ? 8.661 6.612 6.801 1.00 89.00 101 PHE A O 1
ATOM 801 N N . GLN A 1 102 ? 8.087 4.585 6.060 1.00 94.19 102 GLN A N 1
ATOM 802 C CA . GLN A 1 102 ? 9.392 3.948 6.283 1.00 94.19 102 GLN A CA 1
ATOM 803 C C . GLN A 1 102 ? 10.395 4.105 5.115 1.00 94.19 102 GLN A C 1
ATOM 805 O O . GLN A 1 102 ? 11.251 3.245 4.894 1.00 94.19 102 GLN A O 1
ATOM 810 N N . LEU A 1 103 ? 10.338 5.212 4.358 1.00 94.19 103 LEU A N 1
ATOM 811 C CA . LEU A 1 103 ? 11.115 5.429 3.119 1.00 94.19 103 LEU A CA 1
ATOM 812 C C . LEU A 1 103 ? 12.634 5.205 3.229 1.00 94.19 103 LEU A C 1
ATOM 814 O O . LEU A 1 103 ? 13.282 4.873 2.240 1.00 94.19 103 LEU A O 1
ATOM 818 N N . ARG A 1 104 ? 13.228 5.373 4.418 1.00 95.81 104 ARG A N 1
ATOM 819 C CA . ARG A 1 104 ? 14.677 5.192 4.623 1.00 95.81 104 ARG A CA 1
ATOM 820 C C . ARG A 1 104 ? 15.125 3.735 4.477 1.00 95.81 104 ARG A C 1
ATOM 822 O O . ARG A 1 104 ? 16.299 3.495 4.214 1.00 95.81 104 ARG A O 1
ATOM 829 N N . LYS A 1 105 ? 14.203 2.781 4.636 1.00 96.69 105 LYS A N 1
ATOM 830 C CA . LYS A 1 105 ? 14.462 1.334 4.576 1.00 96.69 105 LYS A CA 1
ATOM 831 C C . LYS A 1 105 ? 14.058 0.701 3.238 1.00 96.69 105 LYS A C 1
ATOM 833 O O . LYS A 1 105 ? 14.310 -0.482 3.041 1.00 96.69 105 LYS A O 1
ATOM 838 N N . ILE A 1 106 ? 13.481 1.485 2.324 1.00 98.06 106 ILE A N 1
ATOM 839 C CA . ILE A 1 106 ? 12.952 1.029 1.032 1.00 98.06 106 ILE A CA 1
ATOM 840 C C . ILE A 1 106 ? 13.889 1.468 -0.093 1.00 98.06 106 ILE A C 1
ATOM 842 O O . ILE A 1 106 ? 14.351 2.609 -0.110 1.00 98.06 106 ILE A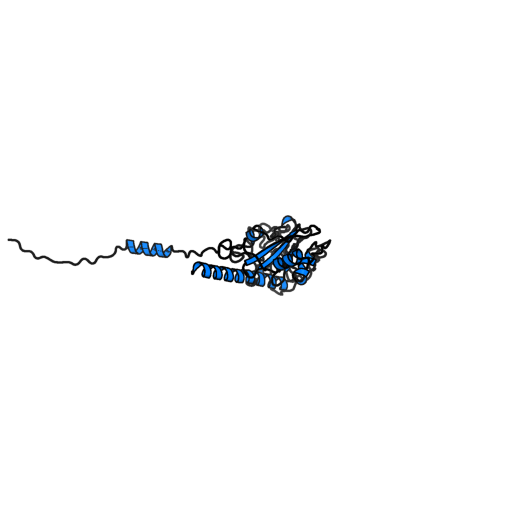 O 1
ATOM 846 N N . ASN A 1 107 ? 14.176 0.570 -1.029 1.00 97.62 107 ASN A N 1
ATOM 847 C CA . ASN A 1 107 ? 14.906 0.846 -2.270 1.00 97.62 107 ASN A CA 1
ATOM 848 C C . ASN A 1 107 ? 14.646 -0.288 -3.290 1.00 97.62 107 ASN A C 1
ATOM 850 O O . ASN A 1 107 ? 14.038 -1.286 -2.905 1.00 97.62 107 ASN A O 1
ATOM 854 N N . PRO A 1 108 ? 15.116 -0.185 -4.550 1.00 98.00 108 PRO A N 1
ATOM 855 C CA . PRO A 1 108 ? 14.983 -1.253 -5.549 1.00 98.00 108 PRO A CA 1
ATOM 856 C C . PRO A 1 108 ? 15.413 -2.638 -5.070 1.00 98.00 108 PRO A C 1
ATOM 858 O O . PRO A 1 108 ? 14.670 -3.588 -5.250 1.00 98.00 108 PRO A O 1
ATOM 861 N N . ALA A 1 109 ? 16.536 -2.769 -4.365 1.00 97.56 109 ALA A N 1
ATOM 862 C CA . ALA A 1 109 ? 16.988 -4.072 -3.871 1.00 97.56 109 ALA A CA 1
ATOM 863 C C . ALA A 1 109 ? 16.182 -4.595 -2.665 1.00 97.56 109 ALA A C 1
ATOM 865 O O . ALA A 1 109 ? 16.256 -5.778 -2.346 1.00 97.56 109 ALA A O 1
ATOM 866 N N . ARG A 1 110 ? 15.450 -3.723 -1.959 1.00 97.56 110 ARG A N 1
ATOM 867 C CA . ARG A 1 110 ? 14.655 -4.052 -0.762 1.00 97.56 110 ARG A CA 1
ATOM 868 C C . ARG A 1 110 ? 13.306 -3.320 -0.809 1.00 97.56 110 ARG A C 1
ATOM 870 O O . ARG A 1 110 ? 13.112 -2.357 -0.056 1.00 97.56 110 ARG A O 1
ATOM 877 N N . PRO A 1 111 ? 12.390 -3.712 -1.715 1.00 98.44 111 PRO A N 1
ATOM 878 C CA . PRO A 1 111 ? 11.067 -3.107 -1.799 1.00 98.44 111 PRO A CA 1
ATOM 879 C C . PRO A 1 111 ? 10.233 -3.361 -0.538 1.00 98.44 111 PRO A C 1
ATOM 881 O O . PRO A 1 111 ? 10.422 -4.343 0.185 1.00 98.44 111 PRO A O 1
ATOM 884 N N . ARG A 1 112 ? 9.264 -2.480 -0.297 1.00 98.50 112 ARG A N 1
ATOM 885 C CA . ARG A 1 112 ? 8.168 -2.706 0.650 1.00 98.50 112 ARG A CA 1
ATOM 886 C C . ARG A 1 112 ? 7.178 -3.696 0.046 1.00 98.50 112 ARG A C 1
ATOM 888 O O . ARG A 1 112 ? 6.834 -3.554 -1.125 1.00 98.50 112 ARG A O 1
ATOM 895 N N . ALA A 1 113 ? 6.678 -4.625 0.850 1.00 98.69 113 ALA A N 1
ATOM 896 C CA . ALA A 1 113 ? 5.531 -5.448 0.494 1.00 98.69 113 ALA A CA 1
ATOM 897 C C . ALA A 1 113 ? 4.225 -4.780 0.941 1.00 98.69 113 ALA A C 1
ATOM 899 O O . ALA A 1 113 ? 4.174 -4.179 2.013 1.00 98.69 113 ALA A O 1
ATOM 900 N N . VAL A 1 114 ? 3.177 -4.891 0.134 1.00 98.69 114 VAL A N 1
ATOM 901 C CA . VAL A 1 114 ? 1.805 -4.514 0.486 1.00 98.69 114 VAL A CA 1
ATOM 902 C C . VAL A 1 114 ? 0.911 -5.723 0.253 1.00 98.69 114 VAL A C 1
ATOM 904 O O . VAL A 1 114 ? 0.951 -6.309 -0.822 1.00 98.69 114 VAL A O 1
ATOM 907 N N . TYR A 1 115 ? 0.111 -6.076 1.247 1.00 98.88 115 TYR A N 1
ATOM 908 C CA . TYR A 1 115 ? -0.893 -7.135 1.189 1.00 98.88 115 TYR A CA 1
ATOM 909 C C . TYR A 1 115 ? -2.268 -6.511 1.367 1.00 98.88 115 TYR A C 1
ATOM 911 O O . TYR A 1 115 ? -2.387 -5.494 2.054 1.00 98.88 115 TYR A O 1
ATOM 919 N N . PHE A 1 116 ? -3.296 -7.097 0.765 1.00 98.75 116 PHE A N 1
ATOM 920 C CA . PHE A 1 116 ? -4.656 -6.606 0.924 1.00 98.75 116 PHE A CA 1
ATOM 921 C C . PHE A 1 116 ? -5.708 -7.706 0.771 1.00 98.75 116 PHE A C 1
ATOM 923 O O . PHE A 1 116 ? -5.492 -8.708 0.088 1.00 98.75 116 PHE A O 1
ATOM 930 N N . ASN A 1 117 ? -6.848 -7.494 1.414 1.00 98.50 117 ASN A N 1
ATOM 931 C CA . ASN A 1 117 ? -8.118 -8.120 1.063 1.00 98.50 117 ASN A CA 1
ATOM 932 C C . ASN A 1 117 ? -9.146 -7.013 0.790 1.00 98.50 117 ASN A C 1
ATOM 934 O O . ASN A 1 117 ? -8.760 -5.871 0.531 1.00 98.50 117 ASN A O 1
ATOM 938 N N . ASP A 1 118 ? -10.433 -7.336 0.852 1.00 97.69 118 ASP A N 1
ATOM 939 C CA . ASP A 1 118 ? -11.508 -6.397 0.541 1.00 97.69 118 ASP A CA 1
ATOM 940 C C . ASP A 1 118 ? -11.539 -5.179 1.480 1.00 97.69 118 ASP A C 1
ATOM 942 O O . ASP A 1 118 ? -11.862 -4.090 1.021 1.00 97.69 118 ASP A O 1
ATOM 946 N N . ASP A 1 119 ? -11.126 -5.311 2.746 1.00 97.75 119 ASP A N 1
ATOM 947 C CA . ASP A 1 119 ? -11.294 -4.260 3.764 1.00 97.75 119 ASP A CA 1
ATOM 948 C C . ASP A 1 119 ? -9.980 -3.771 4.398 1.00 97.75 119 ASP A C 1
ATOM 950 O O . ASP A 1 119 ? -9.947 -2.701 5.010 1.00 97.75 119 ASP A O 1
ATOM 954 N N . VAL A 1 120 ? -8.891 -4.536 4.286 1.00 98.69 120 VAL A N 1
ATOM 955 C CA . VAL A 1 120 ? -7.638 -4.311 5.020 1.00 98.69 120 VAL A CA 1
ATOM 956 C C . VAL A 1 120 ? -6.440 -4.283 4.078 1.00 98.69 120 VAL A C 1
ATOM 958 O O . VAL A 1 120 ? -6.317 -5.103 3.172 1.00 98.69 120 VAL A O 1
ATOM 961 N N . TYR A 1 121 ? -5.504 -3.376 4.358 1.00 98.69 121 TYR A N 1
ATOM 962 C CA . TYR A 1 121 ? -4.216 -3.232 3.686 1.00 98.69 121 TYR A CA 1
ATOM 963 C C . TYR A 1 121 ? -3.085 -3.274 4.714 1.00 98.69 121 TYR A C 1
ATOM 965 O O . TYR A 1 121 ? -3.122 -2.545 5.705 1.00 98.69 121 TYR A O 1
ATOM 973 N N . ILE A 1 122 ? -2.051 -4.080 4.471 1.00 98.81 122 ILE A N 1
ATOM 974 C CA . ILE A 1 122 ? -0.889 -4.211 5.359 1.00 98.81 122 ILE A CA 1
ATOM 975 C C . ILE A 1 122 ? 0.397 -3.982 4.570 1.00 98.81 122 ILE A C 1
ATOM 977 O O . ILE A 1 122 ? 0.740 -4.738 3.665 1.00 98.81 122 ILE A O 1
ATOM 981 N N . GLY A 1 123 ? 1.128 -2.934 4.929 1.00 98.44 123 GLY A N 1
ATOM 982 C CA . GLY A 1 123 ? 2.472 -2.633 4.466 1.00 98.44 123 GLY A CA 1
ATOM 983 C C . GLY A 1 123 ? 3.526 -3.233 5.393 1.00 98.44 123 GLY A C 1
ATOM 984 O O . GLY A 1 123 ? 3.535 -2.972 6.597 1.00 98.44 123 GLY A O 1
ATOM 985 N N . TRP A 1 124 ? 4.460 -3.982 4.816 1.00 98.75 124 TRP A N 1
ATOM 986 C CA . TRP A 1 124 ? 5.603 -4.562 5.512 1.00 98.75 124 TRP A CA 1
ATOM 987 C C . TRP A 1 124 ? 6.910 -4.158 4.840 1.00 98.75 124 TRP A C 1
ATOM 989 O O . TRP A 1 124 ? 7.081 -4.278 3.625 1.00 98.75 124 TRP A O 1
ATOM 999 N N . VAL A 1 125 ? 7.860 -3.695 5.644 1.00 98.38 125 VAL A N 1
ATOM 1000 C CA . VAL A 1 125 ? 9.206 -3.344 5.194 1.00 98.38 125 VAL A CA 1
ATOM 1001 C C . VAL A 1 125 ? 10.188 -4.272 5.883 1.00 98.38 125 VAL A C 1
ATOM 1003 O O . VAL A 1 125 ? 10.139 -4.438 7.099 1.00 98.38 125 VAL A O 1
ATOM 1006 N N . GLN A 1 126 ? 11.118 -4.849 5.122 1.00 97.44 126 GLN A N 1
ATOM 1007 C CA . GLN A 1 126 ? 12.187 -5.662 5.697 1.00 97.44 126 GLN A CA 1
ATOM 1008 C C . GLN A 1 126 ? 12.957 -4.870 6.762 1.00 97.44 126 GLN A C 1
ATOM 1010 O O . GLN A 1 126 ? 13.530 -3.816 6.459 1.00 97.44 126 GLN A O 1
ATOM 1015 N N . LYS A 1 127 ? 13.051 -5.413 7.982 1.00 94.12 127 LYS A N 1
ATOM 1016 C CA . LYS A 1 127 ? 13.655 -4.732 9.145 1.00 94.12 127 LYS A CA 1
ATOM 1017 C C . LYS A 1 127 ? 12.975 -3.391 9.470 1.00 94.12 127 LYS A C 1
ATOM 1019 O O . LYS A 1 127 ? 13.628 -2.474 9.968 1.00 94.12 127 LYS A O 1
ATOM 1024 N N . GLY A 1 128 ? 11.706 -3.235 9.096 1.00 95.69 128 GLY A N 1
ATOM 1025 C CA . GLY A 1 128 ? 10.858 -2.099 9.445 1.00 95.69 128 GLY A CA 1
ATOM 1026 C C . GLY A 1 128 ? 10.582 -2.052 10.944 1.00 95.69 128 GLY A C 1
ATOM 1027 O O . GLY A 1 128 ? 10.653 -3.076 11.614 1.00 95.69 128 GLY A O 1
ATOM 1028 N N . ASP A 1 129 ? 10.308 -0.857 11.459 1.00 95.56 129 ASP A N 1
ATOM 1029 C CA . ASP A 1 129 ? 10.006 -0.671 12.888 1.00 95.56 129 ASP A CA 1
ATOM 1030 C C . ASP A 1 129 ? 8.540 -1.008 13.185 1.00 95.56 129 ASP A C 1
ATOM 1032 O O . ASP A 1 129 ? 8.189 -1.377 14.302 1.00 95.56 129 ASP A O 1
ATOM 1036 N N . VAL A 1 130 ? 7.679 -0.891 12.169 1.00 97.38 130 VAL A N 1
ATOM 1037 C CA . VAL A 1 130 ? 6.239 -1.119 12.284 1.00 97.38 130 VAL A CA 1
ATOM 1038 C C . VAL A 1 130 ? 5.670 -1.817 11.050 1.00 97.38 130 VAL A C 1
ATOM 1040 O O . VAL A 1 130 ? 6.193 -1.667 9.939 1.00 97.38 130 VAL A O 1
ATOM 1043 N N . LEU A 1 131 ? 4.545 -2.509 11.228 1.00 98.38 131 LEU A N 1
ATOM 1044 C CA . LEU A 1 131 ? 3.573 -2.706 10.154 1.00 98.38 131 LEU A CA 1
ATOM 1045 C C . LEU A 1 131 ? 2.796 -1.408 9.943 1.00 98.38 131 LEU A C 1
ATOM 1047 O O . LEU A 1 131 ? 2.345 -0.788 10.906 1.00 98.38 131 LEU A O 1
ATOM 1051 N N . GLU A 1 132 ? 2.630 -1.014 8.685 1.00 97.69 132 GLU A N 1
ATOM 1052 C CA . GLU A 1 132 ? 1.729 0.068 8.281 1.00 97.69 132 GLU A CA 1
ATOM 1053 C C . GLU A 1 132 ? 0.380 -0.572 7.935 1.00 97.69 132 GLU A C 1
ATOM 1055 O O . GLU A 1 132 ? 0.323 -1.389 7.023 1.00 97.69 132 GLU A O 1
ATOM 1060 N N . ILE A 1 133 ? -0.698 -0.260 8.650 1.00 98.56 133 ILE A N 1
ATOM 1061 C CA . ILE A 1 133 ? -1.991 -0.935 8.474 1.00 98.56 133 ILE A CA 1
ATOM 1062 C C . ILE A 1 133 ? -3.048 0.102 8.106 1.00 98.56 133 ILE A C 1
ATOM 1064 O O . ILE A 1 133 ? -3.108 1.178 8.702 1.00 98.56 133 ILE A O 1
ATOM 1068 N N . SER A 1 134 ? -3.906 -0.223 7.146 1.00 98.25 134 SER A N 1
ATOM 1069 C CA . SER A 1 134 ? -5.123 0.535 6.881 1.00 98.25 134 SER A CA 1
ATOM 1070 C C . SER A 1 134 ? -6.329 -0.388 6.811 1.00 98.25 134 SER A C 1
ATOM 1072 O O . SER A 1 134 ? -6.219 -1.518 6.348 1.00 98.25 134 SER A O 1
ATOM 1074 N N . SER A 1 135 ? -7.459 0.090 7.313 1.00 98.38 135 SER A N 1
ATOM 1075 C CA . SER A 1 135 ? -8.692 -0.669 7.489 1.00 98.38 135 SER A CA 1
ATOM 1076 C C . SER A 1 135 ? -9.868 0.209 7.085 1.00 98.38 135 SER A C 1
ATOM 1078 O O . SER A 1 135 ? -9.896 1.394 7.423 1.00 98.38 135 SER A O 1
ATOM 1080 N N . VAL A 1 136 ? -10.820 -0.334 6.339 1.00 98.19 136 VAL A N 1
ATOM 1081 C CA . VAL A 1 136 ? -11.994 0.406 5.869 1.00 98.19 136 VAL A CA 1
ATOM 1082 C C . VAL A 1 136 ? -13.081 0.361 6.938 1.00 98.19 136 VAL A C 1
ATOM 1084 O O . VAL A 1 136 ? -13.649 -0.688 7.234 1.00 98.19 136 VAL A O 1
ATOM 1087 N N . ASP A 1 137 ? -13.395 1.519 7.513 1.00 97.62 137 ASP A N 1
ATOM 1088 C CA . ASP A 1 137 ? -14.535 1.689 8.404 1.00 97.62 137 ASP A CA 1
ATOM 1089 C C . ASP A 1 137 ? -15.787 2.111 7.609 1.00 97.62 137 ASP A C 1
ATOM 1091 O O . ASP A 1 137 ? -15.734 3.092 6.856 1.00 97.62 137 ASP A O 1
ATOM 1095 N N . PRO A 1 138 ? -16.944 1.451 7.805 1.00 93.94 138 PRO A N 1
ATOM 1096 C CA . PRO A 1 138 ? -18.173 1.775 7.078 1.00 93.94 138 PRO A CA 1
ATOM 1097 C C . PRO A 1 138 ? -18.684 3.211 7.270 1.00 93.94 138 PRO A C 1
ATOM 1099 O O . PRO A 1 138 ? -19.448 3.701 6.438 1.00 93.94 138 PRO A O 1
ATOM 1102 N N . GLN A 1 139 ? -18.321 3.871 8.375 1.00 94.31 139 GLN A N 1
ATOM 1103 C CA . GLN A 1 139 ? -18.771 5.223 8.707 1.00 94.31 139 GLN A CA 1
ATOM 1104 C C . GLN A 1 139 ? -17.680 6.276 8.549 1.00 94.31 139 GLN A C 1
ATOM 1106 O O . GLN A 1 139 ? -18.018 7.442 8.376 1.00 94.31 139 GLN A O 1
ATOM 1111 N N . ASN A 1 140 ? -16.404 5.905 8.625 1.00 93.38 140 ASN A N 1
ATOM 1112 C CA . ASN A 1 140 ? -15.284 6.844 8.707 1.00 93.38 140 ASN A CA 1
ATOM 1113 C C . ASN A 1 140 ? -14.286 6.721 7.546 1.00 93.38 140 ASN A C 1
ATOM 1115 O O . ASN A 1 140 ? -13.354 7.521 7.462 1.00 93.38 140 ASN A O 1
ATOM 1119 N N . GLY A 1 141 ? -14.480 5.768 6.632 1.00 95.50 141 GLY A N 1
ATOM 1120 C CA . GLY A 1 141 ? -13.558 5.533 5.525 1.00 95.50 141 GLY A CA 1
ATOM 1121 C C . GLY A 1 141 ? -12.270 4.862 5.984 1.00 95.50 141 GLY A C 1
ATOM 1122 O O . GLY A 1 141 ? -12.289 4.015 6.871 1.00 95.50 141 GLY A O 1
ATOM 1123 N N . ALA A 1 142 ? -11.138 5.203 5.367 1.00 97.56 142 ALA A N 1
ATOM 1124 C CA . ALA A 1 142 ? -9.868 4.570 5.715 1.00 97.56 142 ALA A CA 1
ATOM 1125 C C . ALA A 1 142 ? -9.395 5.001 7.110 1.00 97.56 142 ALA A C 1
ATOM 1127 O O . ALA A 1 142 ? -9.172 6.187 7.336 1.00 97.56 142 ALA A O 1
ATOM 1128 N N . ILE A 1 143 ? -9.178 4.037 8.004 1.00 97.94 143 ILE A N 1
ATOM 1129 C CA . ILE A 1 143 ? -8.528 4.212 9.304 1.00 97.94 143 ILE A CA 1
ATOM 1130 C C . ILE A 1 143 ? -7.114 3.648 9.226 1.00 97.94 143 ILE A C 1
ATOM 1132 O O . ILE A 1 143 ? -6.881 2.614 8.601 1.00 97.94 143 ILE A O 1
ATOM 1136 N N . PHE A 1 144 ? -6.159 4.331 9.850 1.00 97.62 144 PHE A N 1
ATOM 1137 C CA . PHE A 1 144 ? -4.744 3.975 9.797 1.00 97.62 144 PHE A CA 1
ATOM 1138 C C . PHE A 1 144 ? -4.250 3.536 11.167 1.00 97.62 144 PHE A C 1
ATOM 1140 O O . PHE A 1 144 ? -4.553 4.171 12.179 1.00 97.62 144 PHE A O 1
ATOM 1147 N N . TYR A 1 145 ? -3.461 2.470 11.186 1.00 98.06 145 TYR A N 1
ATOM 1148 C CA . TYR A 1 145 ? -2.859 1.908 12.382 1.00 98.06 145 TYR A CA 1
ATOM 1149 C C . TYR A 1 145 ? -1.389 1.581 12.144 1.00 98.06 145 TYR A C 1
ATOM 1151 O O . TYR A 1 145 ? -0.942 1.383 11.012 1.00 98.06 145 TYR A O 1
ATOM 1159 N N . THR A 1 146 ? -0.643 1.468 13.233 1.00 97.88 146 THR A N 1
ATOM 1160 C CA . THR A 1 146 ? 0.684 0.862 13.243 1.00 97.88 146 THR A CA 1
ATOM 1161 C C . THR A 1 146 ? 0.749 -0.243 14.283 1.00 97.88 146 THR A C 1
ATOM 1163 O O . THR A 1 146 ? 0.050 -0.212 15.297 1.00 97.88 146 THR A O 1
ATOM 1166 N N . LEU A 1 147 ? 1.596 -1.234 14.026 1.00 98.25 147 LEU A N 1
ATOM 1167 C CA . LEU A 1 147 ? 1.957 -2.258 15.001 1.00 98.25 147 LEU A CA 1
ATOM 1168 C C . LEU A 1 147 ? 3.478 -2.349 15.064 1.00 98.25 147 LEU A C 1
ATOM 1170 O O . LEU A 1 147 ? 4.102 -2.580 14.030 1.00 98.25 147 LEU A O 1
ATOM 1174 N N . SER A 1 148 ? 4.063 -2.161 16.252 1.00 97.62 148 SER A N 1
ATOM 1175 C CA . SER A 1 148 ? 5.507 -2.336 16.458 1.00 97.62 148 SER A CA 1
ATOM 1176 C C . SER A 1 148 ? 5.934 -3.749 16.081 1.00 97.62 148 SER A C 1
ATOM 1178 O O . SER A 1 148 ? 5.258 -4.715 16.422 1.00 97.62 148 SER A O 1
ATOM 1180 N N . GLN A 1 149 ? 7.066 -3.855 15.394 1.00 97.25 149 GLN A N 1
ATOM 1181 C CA . GLN A 1 149 ? 7.686 -5.125 15.022 1.00 97.25 149 GLN A CA 1
ATOM 1182 C C . GLN A 1 149 ? 8.706 -5.608 16.064 1.00 97.25 149 GLN A C 1
ATOM 1184 O O . GLN A 1 149 ? 9.467 -6.527 15.786 1.00 97.25 149 GLN A O 1
ATOM 1189 N N . GLU A 1 150 ? 8.735 -5.001 17.250 1.00 96.50 150 GLU A N 1
ATOM 1190 C CA . GLU A 1 150 ? 9.491 -5.514 18.393 1.00 96.50 150 GLU A CA 1
ATOM 1191 C C . GLU A 1 150 ? 8.725 -6.659 19.076 1.00 96.50 150 GLU A C 1
ATOM 1193 O O . GLU A 1 150 ? 7.515 -6.575 19.315 1.00 96.50 150 GLU A O 1
ATOM 1198 N N . GLU A 1 151 ? 9.432 -7.743 19.394 1.00 97.00 151 GLU A N 1
ATOM 1199 C CA . GLU A 1 151 ? 8.866 -8.863 20.146 1.00 97.00 151 GLU A CA 1
ATOM 1200 C C . GLU A 1 151 ? 8.542 -8.415 21.576 1.00 97.00 151 GLU A C 1
ATOM 1202 O O . GLU A 1 151 ? 9.402 -7.919 22.305 1.00 97.00 151 GLU A O 1
ATOM 1207 N N . THR A 1 152 ? 7.279 -8.559 21.970 1.00 95.69 152 THR A N 1
ATOM 1208 C CA . THR A 1 152 ? 6.790 -8.188 23.300 1.00 95.69 152 THR A CA 1
ATOM 1209 C C . THR A 1 152 ? 5.688 -9.147 23.717 1.00 95.69 152 THR A C 1
ATOM 1211 O O . THR A 1 152 ? 4.942 -9.619 22.864 1.00 95.69 152 THR A O 1
ATOM 1214 N N . ASP A 1 153 ? 5.499 -9.340 25.021 1.00 90.94 153 ASP A N 1
ATOM 1215 C CA . ASP A 1 153 ? 4.425 -10.199 25.545 1.00 90.94 153 ASP A CA 1
ATOM 1216 C C . ASP A 1 153 ? 3.014 -9.702 25.179 1.00 90.94 153 ASP A C 1
ATOM 1218 O O . ASP A 1 153 ? 2.044 -10.455 25.232 1.00 90.94 153 ASP A O 1
ATOM 1222 N N . ARG A 1 154 ? 2.865 -8.402 24.881 1.00 90.38 154 ARG A N 1
ATOM 1223 C CA . ARG A 1 154 ? 1.576 -7.752 24.592 1.00 90.38 154 ARG A CA 1
ATOM 1224 C C . ARG A 1 154 ? 1.725 -6.711 23.479 1.00 90.38 154 ARG A C 1
ATOM 1226 O O . ARG A 1 154 ? 1.740 -5.510 23.780 1.00 90.38 154 ARG A O 1
ATOM 1233 N N . PRO A 1 155 ? 1.835 -7.140 22.210 1.00 95.44 155 PRO A N 1
ATOM 1234 C CA . PRO A 1 155 ? 1.906 -6.220 21.083 1.00 95.44 155 PRO A CA 1
ATOM 1235 C C . PRO A 1 155 ? 0.657 -5.339 21.028 1.00 95.44 155 PRO A C 1
ATOM 1237 O O . PRO A 1 155 ? -0.466 -5.814 21.191 1.00 95.44 155 PRO A O 1
ATOM 1240 N N . LYS A 1 156 ? 0.850 -4.037 20.795 1.00 95.69 156 LYS A N 1
ATOM 1241 C CA . LYS A 1 156 ? -0.245 -3.060 20.731 1.00 95.69 156 LYS A CA 1
ATOM 1242 C C . LYS A 1 156 ? -0.377 -2.480 19.336 1.00 95.69 156 LYS A C 1
ATOM 1244 O O . LYS A 1 156 ? 0.546 -1.839 18.837 1.00 95.69 156 LYS A O 1
ATOM 1249 N N . ILE A 1 157 ? -1.559 -2.650 18.755 1.00 97.94 157 ILE A N 1
ATOM 1250 C CA . ILE A 1 157 ? -1.971 -1.938 17.547 1.00 97.94 157 ILE A CA 1
ATOM 1251 C C . ILE A 1 157 ? -2.407 -0.527 17.962 1.00 97.94 157 ILE A C 1
ATOM 1253 O O . ILE A 1 157 ? -3.218 -0.360 18.875 1.00 97.94 157 ILE A O 1
ATOM 1257 N N . VAL A 1 158 ? -1.863 0.498 17.311 1.00 96.62 158 VAL A N 1
ATOM 1258 C CA . VAL A 1 158 ? -2.106 1.906 17.651 1.00 96.62 158 VAL A CA 1
ATOM 1259 C C . VAL A 1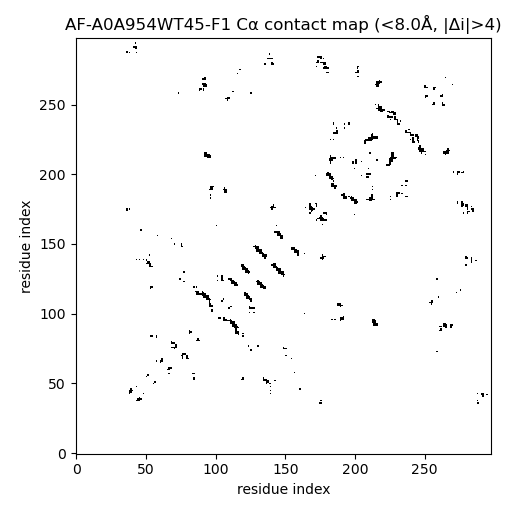 158 ? -2.718 2.620 16.456 1.00 96.62 158 VAL A C 1
ATOM 1261 O O . VAL A 1 158 ? -2.135 2.623 15.378 1.00 96.62 158 VAL A O 1
ATOM 1264 N N . ARG A 1 159 ? -3.882 3.255 16.645 1.00 95.81 159 ARG A N 1
ATOM 1265 C CA . ARG A 1 159 ? -4.493 4.122 15.627 1.00 95.81 159 ARG A CA 1
ATOM 1266 C C . ARG A 1 159 ? -3.638 5.374 15.436 1.00 95.81 159 ARG A C 1
ATOM 1268 O O . ARG A 1 159 ? -3.377 6.092 16.403 1.00 95.81 159 ARG A O 1
ATOM 1275 N N . ASP A 1 160 ? -3.249 5.653 14.198 1.00 92.50 160 ASP A N 1
ATOM 1276 C CA . ASP A 1 160 ? -2.613 6.915 13.834 1.00 92.50 160 ASP A CA 1
ATOM 1277 C C . ASP A 1 160 ? -3.626 8.067 13.917 1.00 92.50 160 ASP A C 1
ATOM 1279 O O . ASP A 1 160 ? -4.771 7.947 13.479 1.00 92.50 160 ASP A O 1
ATOM 1283 N N . LYS A 1 161 ? -3.192 9.196 14.484 1.00 84.69 161 LYS A N 1
ATOM 1284 C CA . LYS A 1 161 ? -4.018 10.396 14.696 1.00 84.69 161 LYS A CA 1
ATOM 1285 C C . LYS A 1 161 ? -3.483 11.623 13.949 1.00 84.69 161 LYS A C 1
ATOM 1287 O O . LYS A 1 161 ? -3.597 12.738 14.451 1.00 84.69 161 LYS A O 1
ATOM 1292 N N . GLY A 1 162 ? -2.847 11.442 12.787 1.00 83.00 162 GLY A N 1
ATOM 1293 C CA . GLY A 1 162 ? -2.461 12.591 11.958 1.00 83.00 162 GLY A CA 1
ATOM 1294 C C . GLY A 1 162 ? -1.367 12.349 10.922 1.00 83.00 162 GLY A C 1
ATOM 1295 O O . GLY A 1 162 ? -1.349 13.011 9.879 1.00 83.00 162 GLY A O 1
ATOM 1296 N N . GLN A 1 163 ? -0.443 11.418 11.170 1.00 88.00 163 GLN A N 1
ATOM 1297 C CA . GLN A 1 163 ? 0.726 11.259 10.302 1.00 88.00 163 GLN A CA 1
ATOM 1298 C C . GLN A 1 163 ? 0.337 10.685 8.937 1.00 88.00 163 GLN A C 1
ATOM 1300 O O . GLN A 1 163 ? 0.782 11.185 7.904 1.00 88.00 163 GLN A O 1
ATOM 1305 N N . CYS A 1 164 ? -0.543 9.685 8.912 1.00 92.12 164 CYS A N 1
ATOM 1306 C CA . CYS A 1 164 ? -0.977 9.024 7.686 1.00 92.12 164 CYS A CA 1
ATOM 1307 C C . CYS A 1 164 ? -1.915 9.927 6.877 1.00 92.12 164 CYS A C 1
ATOM 1309 O O . CYS A 1 164 ? -1.721 10.113 5.671 1.00 92.12 164 CYS A O 1
ATOM 1311 N N . ILE A 1 165 ? -2.883 10.575 7.536 1.00 91.94 165 ILE A N 1
ATOM 1312 C CA . ILE A 1 165 ? -3.869 11.437 6.860 1.00 91.94 165 ILE A CA 1
ATOM 1313 C C . ILE A 1 165 ? -3.245 12.672 6.196 1.00 91.94 165 ILE A C 1
ATOM 1315 O O . ILE A 1 165 ? -3.810 13.180 5.233 1.00 91.94 165 ILE A O 1
ATOM 1319 N N . THR A 1 166 ? -2.035 13.082 6.594 1.00 89.81 166 THR A N 1
ATOM 1320 C CA . THR A 1 166 ? -1.274 14.140 5.901 1.00 89.81 166 THR A CA 1
ATOM 1321 C C . THR A 1 166 ? -1.103 13.846 4.402 1.00 89.81 166 THR A C 1
ATOM 1323 O O . THR A 1 166 ? -1.114 14.758 3.578 1.00 89.81 166 THR A O 1
ATOM 1326 N N . CYS A 1 167 ? -0.966 12.571 4.021 1.00 90.94 167 CYS A N 1
ATOM 1327 C CA . CYS A 1 167 ? -0.905 12.145 2.616 1.00 90.94 167 CYS A CA 1
ATOM 1328 C C . CYS A 1 167 ? -2.186 11.440 2.143 1.00 90.94 167 CYS A C 1
ATOM 1330 O O . CYS A 1 167 ? -2.504 11.481 0.951 1.00 90.94 167 CYS A O 1
ATOM 1332 N N . HIS A 1 168 ? -2.919 10.817 3.065 1.00 95.56 168 HIS A N 1
ATOM 1333 C CA . HIS A 1 168 ? -4.093 9.994 2.780 1.00 95.56 168 HIS A CA 1
ATOM 1334 C C . HIS A 1 168 ? -5.435 10.739 2.832 1.00 95.56 168 HIS A C 1
ATOM 1336 O O . HIS A 1 168 ? -6.456 10.150 2.500 1.00 95.56 168 HIS A O 1
ATOM 1342 N N . ALA A 1 169 ? -5.458 12.024 3.187 1.00 94.44 169 ALA A N 1
ATOM 1343 C CA . ALA A 1 169 ? -6.636 12.883 3.081 1.00 94.44 169 ALA A CA 1
ATOM 1344 C C . ALA A 1 169 ? -6.325 14.081 2.172 1.00 94.44 169 ALA A C 1
ATOM 1346 O O . ALA A 1 169 ? -5.979 15.172 2.618 1.00 94.44 169 ALA A O 1
ATOM 1347 N N . SER A 1 170 ? -6.390 13.866 0.857 1.00 92.81 170 SER A N 1
ATOM 1348 C CA . SER A 1 170 ? -6.053 14.888 -0.140 1.00 92.81 170 SER A CA 1
ATOM 1349 C C . SER A 1 170 ? -6.978 14.828 -1.353 1.00 92.81 170 SER A C 1
ATOM 1351 O O . SER A 1 170 ? -7.830 13.948 -1.473 1.00 92.81 170 SER A O 1
ATOM 1353 N N . SER A 1 171 ? -6.797 15.730 -2.320 1.00 91.81 171 SER A N 1
ATOM 1354 C CA . SER A 1 171 ? -7.515 15.656 -3.602 1.00 91.81 171 SER A CA 1
ATOM 1355 C C . SER A 1 171 ? -7.305 14.319 -4.326 1.00 91.81 171 SER A C 1
ATOM 1357 O O . SER A 1 171 ? -8.203 13.853 -5.026 1.00 91.81 171 SER A O 1
ATOM 1359 N N . ARG A 1 172 ? -6.165 13.646 -4.101 1.00 92.94 172 ARG A N 1
ATOM 1360 C CA . ARG A 1 172 ? -5.867 12.315 -4.659 1.00 92.94 172 ARG A CA 1
ATOM 1361 C C . ARG A 1 172 ? -6.771 11.217 -4.098 1.00 92.94 172 ARG A C 1
ATOM 1363 O O . ARG A 1 172 ? -6.970 10.208 -4.762 1.00 92.94 172 ARG A O 1
ATOM 1370 N N . THR A 1 173 ? -7.348 11.432 -2.919 1.00 95.69 173 THR A N 1
ATOM 1371 C CA . THR A 1 173 ? -8.282 10.518 -2.251 1.00 95.69 173 THR A CA 1
ATOM 1372 C C . THR A 1 173 ? -9.709 11.071 -2.240 1.00 95.69 173 THR A C 1
ATOM 1374 O O . THR A 1 173 ? -10.522 10.675 -1.421 1.00 95.69 173 THR A O 1
ATOM 1377 N N . SER A 1 174 ? -10.061 11.96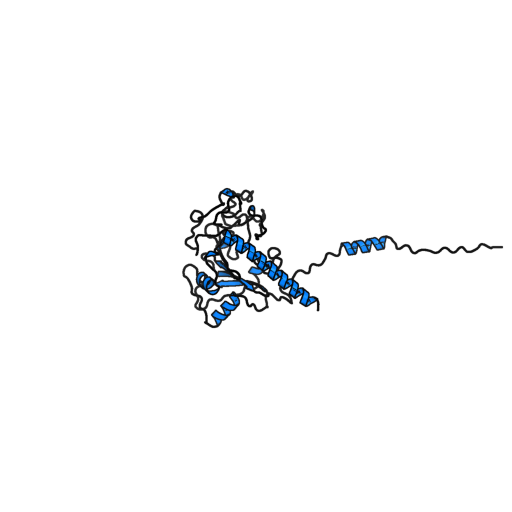9 -3.174 1.00 93.75 174 SER A N 1
ATOM 1378 C CA . SER A 1 174 ? -11.380 12.645 -3.239 1.00 93.75 174 SER A CA 1
ATOM 1379 C C . SER A 1 174 ? -11.701 13.553 -2.045 1.00 93.75 174 SER A C 1
ATOM 1381 O O . SER A 1 174 ? -12.864 13.845 -1.766 1.00 93.75 174 SER A O 1
ATOM 1383 N N . GLY A 1 175 ? -10.667 14.035 -1.353 1.00 93.56 175 GLY A N 1
ATOM 1384 C CA . GLY A 1 175 ? -10.811 14.924 -0.202 1.00 93.56 175 GLY A CA 1
ATOM 1385 C C . GLY A 1 175 ? -11.334 14.225 1.051 1.00 93.56 175 GLY A C 1
ATOM 1386 O O . GLY A 1 175 ? -11.898 14.897 1.904 1.00 93.56 175 GLY A O 1
ATOM 1387 N N . VAL A 1 176 ? -11.177 12.902 1.147 1.00 96.25 176 VAL A N 1
ATOM 1388 C CA . VAL A 1 176 ? -11.512 12.104 2.336 1.00 96.25 176 VAL A CA 1
ATOM 1389 C C . VAL A 1 176 ? -10.315 11.245 2.758 1.00 96.25 176 VAL A C 1
ATOM 1391 O O . VAL A 1 176 ? -9.451 10.979 1.912 1.00 96.25 176 VAL A O 1
ATOM 1394 N N . PRO A 1 177 ? -10.232 10.806 4.028 1.00 96.31 177 PRO A N 1
ATOM 1395 C CA . PRO A 1 177 ? -9.292 9.769 4.447 1.00 96.31 177 PRO A CA 1
ATOM 1396 C C . PRO A 1 177 ? -9.468 8.513 3.587 1.00 96.31 177 PRO A C 1
ATOM 1398 O O . PRO A 1 177 ? -10.551 7.930 3.526 1.00 96.31 177 PRO A O 1
ATOM 1401 N N . GLY A 1 178 ? -8.419 8.135 2.859 1.00 96.75 178 GLY A N 1
ATOM 1402 C CA . GLY A 1 178 ? -8.544 7.154 1.793 1.00 96.75 178 GLY A CA 1
ATOM 1403 C C . GLY A 1 178 ? -7.238 6.513 1.341 1.00 96.75 178 GLY A C 1
ATOM 1404 O O . GLY A 1 178 ? -6.142 6.815 1.816 1.00 96.75 178 GLY A O 1
ATOM 1405 N N . HIS A 1 179 ? -7.366 5.616 0.374 1.00 97.19 179 HIS A N 1
ATOM 1406 C CA . HIS A 1 179 ? -6.271 4.825 -0.178 1.00 97.19 179 HIS A CA 1
ATOM 1407 C C . HIS A 1 179 ? -5.788 5.432 -1.494 1.00 97.19 179 HIS A C 1
ATOM 1409 O O . HIS A 1 179 ? -6.579 5.954 -2.279 1.00 97.19 179 HIS A O 1
ATOM 1415 N N . LEU A 1 180 ? -4.489 5.361 -1.771 1.00 95.50 180 LEU A N 1
ATOM 1416 C CA . LEU A 1 180 ? -3.936 5.817 -3.041 1.00 95.50 180 LEU A CA 1
ATOM 1417 C C . LEU A 1 180 ? -2.828 4.885 -3.522 1.00 95.50 180 LEU A C 1
ATOM 1419 O O . LEU A 1 180 ? -1.959 4.483 -2.751 1.00 95.50 180 LEU A O 1
ATOM 1423 N N . VAL A 1 181 ? -2.840 4.603 -4.821 1.00 97.38 181 VAL A N 1
ATOM 1424 C CA . VAL A 1 181 ? -1.753 3.932 -5.535 1.00 97.38 181 VAL A CA 1
ATOM 1425 C C . VAL A 1 181 ? -1.042 5.000 -6.353 1.00 97.38 181 VAL A C 1
ATOM 1427 O O . VAL A 1 181 ? -1.675 5.743 -7.104 1.00 97.38 181 VAL A O 1
ATOM 1430 N N . ARG A 1 182 ? 0.272 5.139 -6.169 1.00 96.31 182 ARG A N 1
ATOM 1431 C CA . ARG A 1 182 ? 1.073 6.137 -6.886 1.00 96.31 182 ARG A CA 1
ATOM 1432 C C . ARG A 1 182 ? 2.004 5.458 -7.868 1.00 96.31 182 ARG A C 1
ATOM 1434 O O . ARG A 1 182 ? 2.702 4.523 -7.489 1.00 96.31 182 ARG A O 1
ATOM 1441 N N . SER A 1 183 ? 2.048 5.994 -9.078 1.00 98.12 183 SER A N 1
ATOM 1442 C CA . SER A 1 183 ? 3.034 5.656 -10.098 1.00 98.12 183 SER A CA 1
ATOM 1443 C C . SER A 1 183 ? 3.977 6.842 -10.289 1.00 98.12 183 SER A C 1
ATOM 1445 O O . SER A 1 183 ? 3.541 7.997 -10.372 1.00 98.12 183 SER A O 1
ATOM 1447 N N . VAL A 1 184 ? 5.279 6.574 -10.257 1.00 97.88 184 VAL A N 1
ATOM 1448 C CA . VAL A 1 184 ? 6.335 7.591 -10.241 1.00 97.88 184 VAL A CA 1
ATOM 1449 C C . VAL A 1 184 ? 7.533 7.172 -11.088 1.00 97.88 184 VAL A C 1
ATOM 1451 O O . VAL A 1 184 ? 7.844 5.989 -11.198 1.00 97.88 184 VAL A O 1
ATOM 1454 N N . TYR A 1 185 ? 8.276 8.151 -11.594 1.00 98.00 185 TYR A N 1
ATOM 1455 C CA . TYR A 1 185 ? 9.618 7.929 -12.129 1.00 98.00 185 TYR A CA 1
ATOM 1456 C C . TYR A 1 185 ? 10.600 7.777 -10.963 1.00 98.00 185 TYR A C 1
ATOM 1458 O O . TYR A 1 185 ? 10.966 8.756 -10.309 1.00 98.00 185 TYR A O 1
ATOM 1466 N N . ALA A 1 186 ? 10.956 6.537 -10.627 1.00 97.44 186 ALA A N 1
ATOM 1467 C CA . ALA A 1 186 ? 11.810 6.227 -9.485 1.00 97.44 186 ALA A CA 1
ATOM 1468 C C . ALA A 1 186 ? 13.262 6.000 -9.920 1.00 97.44 186 ALA A C 1
ATOM 1470 O O . ALA A 1 186 ? 13.544 5.139 -10.751 1.00 97.44 186 ALA A O 1
ATOM 1471 N N . SER A 1 187 ? 14.181 6.745 -9.304 1.00 96.62 187 SER A N 1
ATOM 1472 C CA . SER A 1 187 ? 15.627 6.592 -9.500 1.00 96.62 187 SER A CA 1
ATOM 1473 C C . SER A 1 187 ? 16.159 5.244 -9.001 1.00 96.62 187 SER A C 1
ATOM 1475 O O . SER A 1 187 ? 15.482 4.513 -8.274 1.00 96.62 187 SER A O 1
ATOM 1477 N N . SER A 1 188 ? 17.434 4.960 -9.279 1.00 96.12 188 SER A N 1
ATOM 1478 C CA . SER A 1 188 ? 18.156 3.786 -8.755 1.00 96.12 188 SER A CA 1
ATOM 1479 C C . SER A 1 188 ? 18.196 3.707 -7.223 1.00 96.12 188 SER A C 1
ATOM 1481 O O . SER A 1 188 ? 18.363 2.633 -6.652 1.00 96.12 188 SER A O 1
ATOM 1483 N N . SER A 1 189 ? 17.989 4.830 -6.530 1.00 95.88 189 SER A N 1
ATOM 1484 C CA . SER A 1 189 ? 17.867 4.872 -5.069 1.00 95.88 189 SER A CA 1
ATOM 1485 C C . SER A 1 189 ? 16.443 4.605 -4.556 1.00 95.8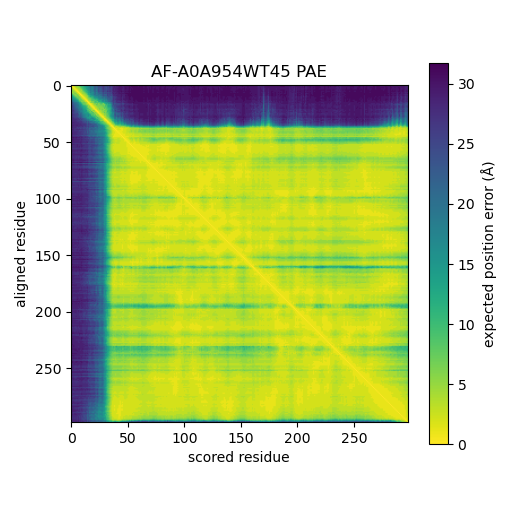8 189 SER A C 1
ATOM 1487 O O . SER A 1 189 ? 16.225 4.592 -3.342 1.00 95.88 189 SER A O 1
ATOM 1489 N N . GLY A 1 190 ? 15.468 4.472 -5.460 1.00 96.94 190 GLY A N 1
ATOM 1490 C CA . GLY A 1 190 ? 14.031 4.453 -5.182 1.00 96.94 190 GLY A CA 1
ATOM 1491 C C . GLY A 1 190 ? 13.420 5.844 -4.988 1.00 96.94 190 GLY A C 1
ATOM 1492 O O . GLY A 1 190 ? 12.206 5.958 -4.826 1.00 96.94 190 GLY A O 1
ATOM 1493 N N . GLN A 1 191 ? 14.220 6.917 -4.987 1.00 96.94 191 GLN A N 1
ATOM 1494 C CA . GLN A 1 191 ? 13.710 8.280 -4.835 1.00 96.94 191 GLN A CA 1
ATOM 1495 C C . GLN A 1 191 ? 12.918 8.701 -6.085 1.00 96.94 191 GLN A C 1
ATOM 1497 O O . GLN A 1 191 ? 13.477 8.607 -7.181 1.00 96.94 191 GLN A O 1
ATOM 1502 N N . PRO A 1 192 ? 11.670 9.188 -5.942 1.00 96.38 192 PRO A N 1
ATOM 1503 C CA . PRO A 1 192 ? 10.911 9.734 -7.064 1.00 96.38 192 PRO A CA 1
ATOM 1504 C C . PRO A 1 192 ? 11.491 11.053 -7.589 1.00 96.38 192 PRO A C 1
ATOM 1506 O O . PRO A 1 192 ? 11.808 11.949 -6.798 1.00 96.38 192 PRO A O 1
ATOM 1509 N N . PHE A 1 193 ? 11.534 11.215 -8.910 1.00 95.44 193 PHE A N 1
ATOM 1510 C CA . PHE A 1 193 ? 11.785 12.497 -9.568 1.00 95.44 193 PHE A CA 1
ATOM 1511 C C . PHE A 1 193 ? 10.494 13.319 -9.641 1.00 95.44 193 PHE A C 1
ATOM 1513 O O . PHE A 1 193 ? 9.788 13.330 -10.642 1.00 95.44 193 PHE A O 1
ATOM 1520 N N . PHE A 1 194 ? 10.160 14.020 -8.553 1.00 89.06 194 PHE A N 1
ATOM 1521 C CA . PHE A 1 194 ? 8.902 14.775 -8.467 1.00 89.06 194 PHE A CA 1
ATOM 1522 C C . PHE A 1 194 ? 8.760 15.902 -9.507 1.00 89.06 194 PHE A C 1
ATOM 1524 O O . PHE A 1 194 ? 7.633 16.303 -9.792 1.00 89.06 194 PHE A O 1
ATOM 1531 N N . GLY A 1 195 ? 9.872 16.400 -10.065 1.00 87.31 195 GLY A N 1
ATOM 1532 C CA . GLY A 1 195 ? 9.876 17.437 -11.106 1.00 87.31 195 GLY A CA 1
ATOM 1533 C C . GLY A 1 195 ? 9.204 17.001 -12.411 1.00 87.31 195 GLY A C 1
ATOM 1534 O O . GLY A 1 195 ? 8.592 17.833 -13.071 1.00 87.31 195 GLY A O 1
ATOM 1535 N N . SER A 1 196 ? 9.217 15.701 -12.712 1.00 86.19 196 SER A N 1
ATOM 1536 C CA . SER A 1 196 ? 8.619 15.121 -13.927 1.00 86.19 196 SER A CA 1
ATOM 1537 C C . SER A 1 196 ? 7.180 14.644 -13.714 1.00 86.19 196 SER A C 1
ATOM 1539 O O . SER A 1 196 ? 6.622 13.891 -14.507 1.00 86.19 196 SER A O 1
ATOM 1541 N N . GLY A 1 197 ? 6.557 15.090 -12.620 1.00 88.31 197 GLY A N 1
ATOM 1542 C CA . GLY A 1 197 ? 5.197 14.722 -12.256 1.00 88.31 197 GLY A CA 1
ATOM 1543 C C . GLY A 1 197 ? 5.087 13.339 -11.613 1.00 88.31 197 GLY A C 1
ATOM 1544 O O . GLY A 1 197 ? 6.049 12.587 -11.466 1.00 88.31 197 GLY A O 1
ATOM 1545 N N . THR A 1 198 ? 3.877 13.023 -11.151 1.00 93.62 198 THR A N 1
ATOM 1546 C CA . THR A 1 198 ? 3.523 11.710 -10.592 1.00 93.62 198 THR A CA 1
ATOM 1547 C C . THR A 1 198 ? 2.062 11.415 -10.879 1.00 93.62 198 THR A C 1
ATOM 1549 O O . THR A 1 198 ? 1.248 12.340 -10.833 1.00 93.62 198 THR A O 1
ATOM 1552 N N . PHE A 1 199 ? 1.714 10.144 -11.037 1.00 96.50 199 PHE A N 1
ATOM 1553 C CA . PHE A 1 199 ? 0.353 9.716 -11.343 1.00 96.50 199 PHE A CA 1
ATOM 1554 C C . PHE A 1 199 ? -0.317 9.106 -10.107 1.00 96.50 199 PHE A C 1
ATOM 1556 O O . PHE A 1 199 ? 0.311 8.380 -9.329 1.00 96.50 199 PHE A O 1
ATOM 1563 N N . THR A 1 200 ? -1.605 9.400 -9.924 1.00 96.44 200 THR A N 1
ATOM 1564 C CA . THR A 1 200 ? -2.476 8.605 -9.050 1.00 96.44 200 THR A CA 1
ATOM 1565 C C . THR A 1 200 ? -3.109 7.536 -9.924 1.00 96.44 200 THR A C 1
ATOM 1567 O O . THR A 1 200 ? -3.865 7.860 -10.838 1.00 96.44 200 THR A O 1
ATOM 1570 N N . THR A 1 201 ? -2.769 6.281 -9.665 1.00 97.06 201 THR A N 1
ATOM 1571 C CA . THR A 1 201 ? -3.228 5.143 -10.452 1.00 97.06 201 THR A CA 1
ATOM 1572 C C . THR A 1 201 ? -4.565 4.638 -9.911 1.00 97.06 201 THR A C 1
ATOM 1574 O O . THR A 1 201 ? -4.682 4.317 -8.730 1.00 97.06 201 THR A O 1
ATOM 1577 N N . ASP A 1 202 ? -5.570 4.579 -10.782 1.00 96.38 202 ASP A N 1
ATOM 1578 C CA . ASP A 1 202 ? -6.831 3.873 -10.560 1.00 96.38 202 ASP A CA 1
ATOM 1579 C C . ASP A 1 202 ? -7.238 3.090 -11.818 1.00 96.38 202 ASP A C 1
ATOM 1581 O O . ASP A 1 202 ? -6.571 3.152 -12.853 1.00 96.38 202 ASP A O 1
ATOM 1585 N N . HIS A 1 203 ? -8.352 2.361 -11.751 1.00 94.75 203 HIS A N 1
ATOM 1586 C CA . HIS A 1 203 ? -8.839 1.529 -12.857 1.00 94.75 203 HIS A CA 1
ATOM 1587 C C . HIS A 1 203 ? -9.087 2.290 -14.179 1.00 94.75 203 HIS A C 1
ATOM 1589 O O . HIS A 1 203 ? -9.194 1.656 -15.228 1.00 94.75 203 HIS A O 1
ATOM 1595 N N . ARG A 1 204 ? -9.172 3.629 -14.165 1.00 96.31 204 ARG A N 1
ATOM 1596 C CA . ARG A 1 204 ? -9.357 4.488 -15.350 1.00 96.31 204 ARG A CA 1
ATOM 1597 C C . ARG A 1 204 ? -8.035 4.975 -15.936 1.00 96.31 204 ARG A C 1
ATOM 1599 O O . ARG A 1 204 ? -8.028 5.466 -17.062 1.00 96.31 204 ARG A O 1
ATOM 1606 N N . SER A 1 205 ? -6.934 4.879 -15.187 1.00 97.69 205 SER A N 1
ATOM 1607 C CA . SER A 1 205 ? -5.622 5.345 -15.639 1.00 97.69 205 SER A CA 1
ATOM 1608 C C . SER A 1 205 ? -5.185 4.570 -16.884 1.00 97.69 205 SER A C 1
ATOM 1610 O O . SER A 1 205 ? -5.353 3.349 -16.918 1.00 97.69 205 SER A O 1
ATOM 1612 N N . PRO A 1 206 ? -4.593 5.208 -17.900 1.00 97.25 206 PRO A N 1
ATOM 1613 C CA . PRO A 1 206 ? -4.039 4.481 -19.032 1.00 97.25 206 PRO A CA 1
ATOM 1614 C C . PRO A 1 206 ? -2.854 3.618 -18.581 1.00 97.25 206 PRO A C 1
ATOM 1616 O O . PRO A 1 206 ? -2.089 4.009 -17.704 1.00 97.25 206 PRO A O 1
ATOM 1619 N N . PHE A 1 207 ? -2.686 2.440 -19.188 1.00 96.44 207 PHE A N 1
ATOM 1620 C CA . PHE A 1 207 ? -1.683 1.451 -18.765 1.00 96.44 207 PHE A CA 1
ATOM 1621 C C . PHE A 1 207 ? -0.249 2.013 -18.742 1.00 96.44 207 PHE A C 1
ATOM 1623 O O . PHE A 1 207 ? 0.509 1.712 -17.824 1.00 96.44 207 PHE A O 1
ATOM 1630 N N . HIS A 1 208 ? 0.090 2.888 -19.698 1.00 96.94 208 HIS A N 1
ATOM 1631 C CA . HIS A 1 208 ? 1.434 3.461 -19.842 1.00 96.94 208 HIS A CA 1
ATOM 1632 C C . HIS A 1 208 ? 1.827 4.427 -18.716 1.00 96.94 208 HIS A C 1
ATOM 1634 O O . HIS A 1 208 ? 3.006 4.715 -18.573 1.00 96.94 208 HIS A O 1
ATOM 1640 N N . GLU A 1 209 ? 0.878 4.880 -17.892 1.00 97.12 209 GLU A N 1
ATOM 1641 C CA . GLU A 1 209 ? 1.140 5.712 -16.709 1.00 97.12 209 GLU A CA 1
ATOM 1642 C C . GLU A 1 209 ? 1.212 4.889 -15.410 1.00 97.12 209 GLU A C 1
ATOM 1644 O O . GLU A 1 209 ? 1.420 5.441 -14.326 1.00 97.12 209 GLU A O 1
ATOM 1649 N N . ARG A 1 210 ? 0.986 3.569 -15.463 1.00 98.06 210 ARG A N 1
ATOM 1650 C CA . ARG A 1 210 ? 0.828 2.736 -14.261 1.00 98.06 210 ARG A CA 1
ATOM 1651 C C . ARG A 1 210 ? 2.147 2.159 -13.752 1.00 98.06 210 ARG A C 1
ATOM 1653 O O . ARG A 1 210 ? 3.038 1.807 -14.522 1.00 98.06 210 ARG A O 1
ATOM 1660 N N . TRP A 1 211 ? 2.199 1.985 -12.432 1.00 98.44 211 TRP A N 1
ATOM 1661 C CA . TRP A 1 211 ? 3.153 1.144 -11.692 1.00 98.44 211 TRP A CA 1
ATOM 1662 C C . TRP A 1 211 ? 4.631 1.551 -11.727 1.00 98.44 211 TRP A C 1
ATOM 1664 O O . TRP A 1 211 ? 5.493 0.765 -11.346 1.00 98.44 211 TRP A O 1
ATOM 1674 N N . GLY A 1 212 ? 4.959 2.787 -12.093 1.00 98.31 212 GLY A N 1
ATOM 1675 C CA . GLY A 1 212 ? 6.312 3.311 -11.925 1.00 98.31 212 GLY A CA 1
ATOM 1676 C C . GLY A 1 212 ? 6.700 3.309 -10.447 1.00 98.31 212 GLY A C 1
ATOM 1677 O O . GLY A 1 212 ? 5.939 3.802 -9.610 1.00 98.31 212 GLY A O 1
ATOM 1678 N N . GLY A 1 213 ? 7.849 2.721 -10.108 1.00 98.12 213 GLY A N 1
ATOM 1679 C CA . GLY A 1 213 ? 8.237 2.501 -8.710 1.00 98.12 213 GLY A CA 1
ATOM 1680 C C . GLY A 1 213 ? 7.767 1.174 -8.099 1.00 98.12 213 GLY A C 1
ATOM 1681 O O . GLY A 1 213 ? 7.972 0.957 -6.902 1.00 98.12 213 GLY A O 1
ATOM 1682 N N . TRP A 1 214 ? 7.147 0.295 -8.890 1.00 98.75 214 TRP A N 1
ATOM 1683 C CA . TRP A 1 214 ? 6.658 -1.019 -8.467 1.00 98.75 214 TRP A CA 1
ATOM 1684 C C . TRP A 1 214 ? 7.335 -2.135 -9.260 1.00 98.75 214 TRP A C 1
ATOM 1686 O O . TRP A 1 214 ? 7.659 -1.969 -10.439 1.00 98.75 214 TRP A O 1
ATOM 1696 N N . TYR A 1 215 ? 7.504 -3.292 -8.625 1.00 98.81 215 TYR A N 1
ATOM 1697 C CA . TYR A 1 215 ? 7.722 -4.537 -9.355 1.00 98.81 215 TYR A CA 1
ATOM 1698 C C . TYR A 1 215 ? 6.373 -5.123 -9.767 1.00 98.81 215 TYR A C 1
ATOM 1700 O O . TYR A 1 215 ? 5.406 -5.060 -9.008 1.00 98.81 215 TYR A O 1
ATOM 1708 N N . VAL A 1 216 ? 6.309 -5.684 -10.970 1.00 98.62 216 VAL A N 1
ATOM 1709 C CA . VAL A 1 216 ? 5.088 -6.222 -11.576 1.00 98.62 216 VAL A CA 1
ATOM 1710 C C . VAL A 1 216 ? 5.411 -7.566 -12.217 1.00 98.62 216 VAL A C 1
ATOM 1712 O O . VAL A 1 216 ? 6.312 -7.651 -13.048 1.00 98.62 216 VAL A O 1
ATOM 1715 N N . THR A 1 217 ? 4.680 -8.611 -11.848 1.00 98.62 217 THR A N 1
ATOM 1716 C CA . THR A 1 217 ? 4.767 -9.934 -12.472 1.00 98.62 217 THR A CA 1
ATOM 1717 C C . THR A 1 217 ? 3.491 -10.268 -13.230 1.00 98.62 217 THR A C 1
ATOM 1719 O O . THR A 1 217 ? 2.400 -9.978 -12.752 1.00 98.62 217 THR A O 1
ATOM 1722 N N . GLY A 1 218 ? 3.615 -10.928 -14.377 1.00 97.81 218 GLY A N 1
ATOM 1723 C CA . GLY A 1 218 ? 2.505 -11.352 -15.226 1.00 97.81 218 GLY A CA 1
ATOM 1724 C C . GLY A 1 218 ? 2.639 -10.844 -16.661 1.00 97.81 218 GLY A C 1
ATOM 1725 O O . GLY A 1 218 ? 3.440 -9.962 -16.969 1.00 97.81 218 GLY A O 1
ATOM 1726 N N . THR A 1 219 ? 1.847 -11.418 -17.564 1.00 97.88 219 THR A N 1
ATOM 1727 C CA . THR A 1 219 ? 1.844 -11.059 -18.990 1.00 97.88 219 THR A CA 1
ATOM 1728 C C . THR A 1 219 ? 0.632 -10.204 -19.348 1.00 97.88 219 THR A C 1
ATOM 1730 O O . THR A 1 219 ? -0.487 -10.525 -18.958 1.00 97.88 219 THR A O 1
ATOM 1733 N N . HIS A 1 220 ? 0.840 -9.161 -20.149 1.00 96.62 220 HIS A N 1
ATOM 1734 C CA . HIS A 1 220 ? -0.174 -8.179 -20.574 1.00 96.62 220 HIS A CA 1
ATOM 1735 C C . HIS A 1 220 ? -0.092 -7.864 -22.084 1.00 96.62 220 HIS A C 1
ATOM 1737 O O . HIS A 1 220 ? -0.644 -6.878 -22.583 1.00 96.62 2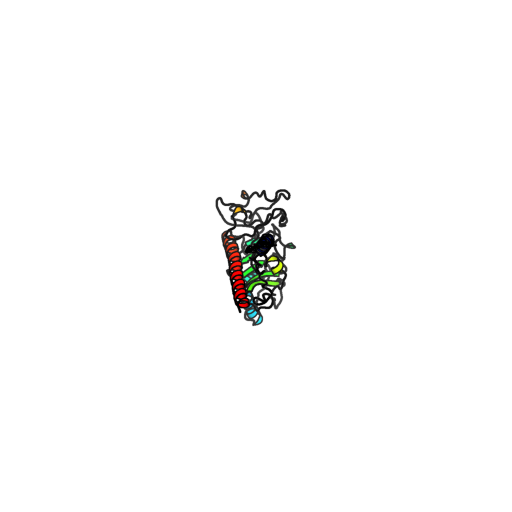20 HIS A O 1
ATOM 1743 N N . GLY A 1 221 ? 0.623 -8.700 -22.843 1.00 96.56 221 GLY A N 1
ATOM 1744 C CA . GLY A 1 221 ? 0.707 -8.614 -24.297 1.00 96.56 221 GLY A CA 1
ATOM 1745 C C . GLY A 1 221 ? 1.414 -7.343 -24.775 1.00 96.56 221 GLY A C 1
ATOM 1746 O O . GLY A 1 221 ? 2.580 -7.104 -24.452 1.00 96.56 221 GLY A O 1
ATOM 1747 N N . LYS A 1 222 ? 0.719 -6.545 -25.596 1.00 97.25 222 LYS A N 1
ATOM 1748 C CA . LYS A 1 222 ? 1.267 -5.340 -26.252 1.00 97.25 222 LYS A CA 1
ATOM 1749 C C . LYS A 1 222 ? 1.070 -4.045 -25.461 1.00 97.25 222 LYS A C 1
ATOM 1751 O O . LYS A 1 222 ? 1.656 -3.034 -25.824 1.00 97.25 222 LYS A O 1
ATOM 1756 N N . GLN A 1 223 ? 0.259 -4.051 -24.402 1.00 96.94 223 GLN A N 1
ATOM 1757 C CA . GLN A 1 223 ? 0.149 -2.883 -23.525 1.00 96.94 223 GLN A CA 1
ATOM 1758 C C . GLN A 1 223 ? 1.481 -2.658 -22.799 1.00 96.94 223 GLN A C 1
ATOM 1760 O O . GLN A 1 223 ? 2.245 -3.606 -22.612 1.00 96.94 223 GLN A O 1
ATOM 1765 N N . ARG A 1 224 ? 1.777 -1.420 -22.409 1.00 97.62 224 ARG A N 1
ATOM 1766 C CA . ARG A 1 224 ? 3.000 -1.057 -21.679 1.00 97.62 224 ARG A CA 1
ATOM 1767 C C . ARG A 1 224 ? 2.654 -0.280 -20.427 1.00 97.62 224 ARG A C 1
ATOM 1769 O O . ARG A 1 224 ? 1.596 0.335 -20.378 1.00 97.62 224 ARG A O 1
ATOM 1776 N N . HIS A 1 225 ? 3.539 -0.360 -19.444 1.00 98.12 225 HIS A N 1
ATOM 1777 C CA . HIS A 1 225 ? 3.449 0.286 -18.140 1.00 98.12 225 HIS A CA 1
ATOM 1778 C C . HIS A 1 225 ? 4.857 0.637 -17.651 1.00 98.12 225 HIS A C 1
ATOM 1780 O O . HIS A 1 225 ? 5.843 0.153 -18.200 1.00 98.12 225 HIS A O 1
ATOM 1786 N N . MET A 1 226 ? 4.957 1.420 -16.582 1.00 98.38 226 MET A N 1
ATOM 1787 C CA . MET A 1 226 ? 6.229 1.906 -16.029 1.00 98.38 226 MET A CA 1
ATOM 1788 C C . MET A 1 226 ? 6.855 0.947 -14.997 1.00 98.38 226 MET A C 1
ATOM 1790 O O . MET A 1 226 ? 7.983 1.155 -14.555 1.00 98.38 226 MET A O 1
ATOM 1794 N N . GLY A 1 227 ? 6.121 -0.087 -14.572 1.00 98.19 227 GLY A N 1
ATOM 1795 C CA . GLY A 1 227 ? 6.610 -1.097 -13.626 1.00 98.19 227 GLY A CA 1
ATOM 1796 C C . GLY A 1 227 ? 7.864 -1.836 -14.094 1.00 98.19 227 GLY A C 1
ATOM 1797 O O . GLY A 1 227 ? 8.093 -1.989 -15.290 1.00 98.19 227 GLY A O 1
ATOM 1798 N N . ASN A 1 228 ? 8.654 -2.318 -13.132 1.00 98.44 228 ASN A N 1
ATOM 1799 C CA . ASN A 1 228 ? 9.949 -2.991 -13.314 1.00 98.44 228 ASN A CA 1
ATOM 1800 C C . ASN A 1 228 ? 11.097 -2.134 -13.886 1.00 98.44 228 ASN A C 1
ATOM 1802 O O . ASN A 1 228 ? 12.199 -2.666 -14.037 1.00 98.44 228 ASN A O 1
ATOM 1806 N N . VAL A 1 229 ? 10.884 -0.847 -14.178 1.00 97.50 229 VAL A N 1
ATOM 1807 C CA . VAL A 1 229 ? 11.897 0.035 -14.785 1.00 97.50 229 VAL A CA 1
ATOM 1808 C C . VAL A 1 229 ? 12.415 1.059 -13.775 1.00 97.50 229 VAL A C 1
ATOM 1810 O O . VAL A 1 229 ? 11.661 1.597 -12.963 1.00 97.50 229 VAL A O 1
ATOM 1813 N N . ILE A 1 230 ? 13.720 1.330 -13.832 1.00 97.25 230 ILE A N 1
ATOM 1814 C CA . ILE A 1 230 ? 14.384 2.395 -13.077 1.00 97.25 230 ILE A CA 1
ATOM 1815 C C . ILE A 1 230 ? 14.573 3.601 -13.997 1.00 97.25 230 ILE A C 1
ATOM 1817 O O . ILE A 1 230 ? 15.135 3.458 -15.078 1.00 97.25 230 ILE A O 1
ATOM 1821 N N . ALA A 1 231 ? 14.168 4.788 -13.545 1.00 96.38 231 ALA A N 1
ATOM 1822 C CA . ALA A 1 231 ? 14.495 6.044 -14.213 1.00 96.38 231 ALA A CA 1
ATOM 1823 C C . ALA A 1 231 ? 15.973 6.373 -13.942 1.00 96.38 231 ALA A C 1
ATOM 1825 O O . ALA A 1 231 ? 16.327 6.827 -12.850 1.00 96.38 231 ALA A O 1
ATOM 1826 N N . SER A 1 232 ? 16.863 6.042 -14.878 1.00 90.06 232 SER A N 1
ATOM 1827 C CA . SER A 1 232 ? 18.308 6.252 -14.717 1.00 90.06 232 SER A CA 1
ATOM 1828 C C . SER A 1 232 ? 18.755 7.659 -15.093 1.00 90.06 232 SER A C 1
ATOM 1830 O O . SER A 1 232 ? 19.677 8.175 -14.459 1.00 90.06 232 SER A O 1
ATOM 1832 N N . ASP A 1 233 ? 18.109 8.268 -16.088 1.00 91.12 233 ASP A N 1
ATOM 1833 C CA . ASP A 1 233 ? 18.351 9.657 -16.455 1.00 91.12 233 ASP A CA 1
ATOM 1834 C C . ASP A 1 233 ? 17.587 10.579 -15.499 1.00 91.12 233 ASP A C 1
ATOM 1836 O O . ASP A 1 233 ? 16.406 10.376 -15.217 1.00 91.12 233 ASP A O 1
ATOM 1840 N N . ARG A 1 234 ? 18.291 11.554 -14.927 1.00 88.62 234 ARG A N 1
ATOM 1841 C CA . ARG A 1 234 ? 17.699 12.540 -14.019 1.00 88.62 234 ARG A CA 1
ATOM 1842 C C . ARG A 1 234 ? 17.138 13.739 -14.781 1.00 88.62 234 ARG A C 1
ATOM 1844 O O . ARG A 1 234 ? 16.220 14.378 -14.262 1.00 88.62 234 ARG A O 1
ATOM 1851 N N . ASP A 1 235 ? 17.732 14.072 -15.918 1.00 91.50 235 ASP A N 1
ATOM 1852 C CA . ASP A 1 235 ? 17.343 15.219 -16.728 1.00 91.50 235 ASP A CA 1
ATOM 1853 C C . ASP A 1 235 ? 16.144 14.853 -17.616 1.00 91.50 235 ASP A C 1
ATOM 1855 O O . ASP A 1 235 ? 15.272 15.695 -17.818 1.00 91.50 235 ASP A O 1
ATOM 1859 N N . GLU A 1 236 ? 16.040 13.580 -18.020 1.00 92.00 236 GLU A N 1
ATOM 1860 C CA . GLU A 1 236 ? 14.946 13.035 -18.843 1.00 92.00 236 GLU A CA 1
ATOM 1861 C C . GLU A 1 236 ? 14.336 11.741 -18.244 1.00 92.00 236 GLU A C 1
ATOM 1863 O O . GLU A 1 236 ? 14.327 10.678 -18.869 1.00 92.00 236 GLU A O 1
ATOM 1868 N N . PRO A 1 237 ? 13.823 11.760 -16.999 1.00 92.62 237 PRO A N 1
ATOM 1869 C CA . PRO A 1 237 ? 13.354 10.551 -16.312 1.00 92.62 237 PRO A CA 1
ATOM 1870 C C . PRO A 1 237 ? 12.095 9.918 -16.927 1.00 92.62 237 PRO A C 1
ATOM 1872 O O . PRO A 1 237 ? 11.767 8.778 -16.589 1.00 92.62 237 PRO A O 1
ATOM 1875 N N . GLU A 1 238 ? 11.376 10.642 -17.787 1.00 93.19 238 GLU A N 1
ATOM 1876 C CA . GLU A 1 238 ?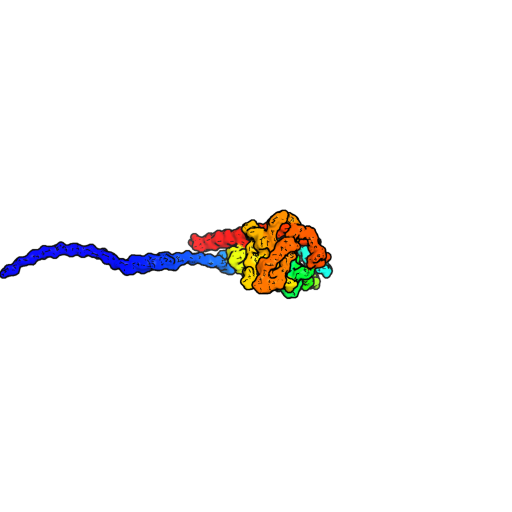 10.260 10.139 -18.587 1.00 93.19 238 GLU A CA 1
ATOM 1877 C C . GLU A 1 238 ? 10.678 9.202 -19.728 1.00 93.19 238 GLU A C 1
ATOM 1879 O O . GLU A 1 238 ? 9.846 8.410 -20.182 1.00 93.19 238 GLU A O 1
ATOM 1884 N N . GLU A 1 239 ? 11.947 9.223 -20.152 1.00 92.75 239 GLU A N 1
ATOM 1885 C CA . GLU A 1 239 ? 12.492 8.324 -21.176 1.00 92.75 239 GLU A CA 1
ATOM 1886 C C . GLU A 1 239 ? 12.777 6.923 -20.604 1.00 92.75 239 GLU A C 1
ATOM 1888 O O . GLU A 1 239 ? 13.906 6.440 -20.515 1.00 92.75 239 GLU A O 1
ATOM 1893 N N . LEU A 1 240 ? 11.713 6.246 -20.171 1.00 93.81 240 LEU A N 1
ATOM 1894 C CA . LEU A 1 240 ? 11.781 4.890 -19.636 1.00 93.81 240 LEU A CA 1
ATOM 1895 C C . LEU A 1 240 ? 11.853 3.840 -20.752 1.00 93.81 240 LEU A C 1
ATOM 1897 O O . LEU A 1 240 ? 10.984 3.782 -21.625 1.00 93.81 240 LEU A O 1
ATOM 1901 N N . ASP A 1 241 ? 12.788 2.894 -20.631 1.00 95.50 241 ASP A N 1
ATOM 1902 C CA . ASP A 1 241 ? 12.757 1.638 -21.390 1.00 95.50 241 ASP A CA 1
ATOM 1903 C C . ASP A 1 241 ? 11.674 0.695 -20.831 1.00 95.50 241 ASP A C 1
ATOM 1905 O O . ASP A 1 241 ? 11.944 -0.272 -20.111 1.00 95.50 241 ASP A O 1
ATOM 1909 N N . VAL A 1 242 ? 10.414 0.997 -21.154 1.00 96.56 242 VAL A N 1
ATOM 1910 C CA . VAL A 1 242 ? 9.232 0.211 -20.755 1.00 96.56 242 VAL A CA 1
ATOM 1911 C C . VAL A 1 242 ? 9.177 -1.176 -21.397 1.00 96.56 242 VAL A C 1
ATOM 1913 O O . VAL A 1 242 ? 8.447 -2.043 -20.911 1.00 96.56 242 VAL A O 1
ATOM 1916 N N . GLU A 1 243 ? 9.947 -1.419 -22.460 1.00 97.50 243 GLU A N 1
ATOM 1917 C CA . GLU A 1 243 ? 10.055 -2.746 -23.071 1.00 97.50 243 GLU A CA 1
ATOM 1918 C C . GLU A 1 243 ? 10.827 -3.695 -22.152 1.00 97.50 243 GLU A C 1
ATOM 1920 O O . GLU A 1 243 ? 10.391 -4.827 -21.938 1.00 97.50 243 GLU A O 1
ATOM 1925 N N . SER A 1 244 ? 11.907 -3.217 -21.521 1.00 96.19 244 SER A N 1
ATOM 1926 C CA . SER A 1 244 ? 12.690 -4.012 -20.565 1.00 96.19 244 SER A CA 1
ATOM 1927 C C . SER A 1 244 ? 11.890 -4.485 -19.345 1.00 96.19 244 SER A C 1
ATOM 1929 O O . SER A 1 244 ? 12.270 -5.464 -18.699 1.00 96.19 244 SER A O 1
ATOM 1931 N N . GLY A 1 245 ? 10.802 -3.787 -18.999 1.00 96.56 245 GLY A N 1
ATOM 1932 C CA . GLY A 1 245 ? 9.948 -4.073 -17.845 1.00 96.56 245 GLY A CA 1
ATOM 1933 C C . GLY A 1 245 ? 8.676 -4.868 -18.156 1.00 96.56 245 GLY A C 1
ATOM 1934 O O . GLY A 1 245 ? 7.974 -5.266 -17.223 1.00 96.56 245 GLY A O 1
ATOM 1935 N N . ALA A 1 246 ? 8.371 -5.104 -19.433 1.00 97.62 246 ALA A N 1
ATOM 1936 C CA . ALA A 1 246 ? 7.127 -5.729 -19.871 1.00 97.62 246 ALA A CA 1
ATOM 1937 C C . ALA A 1 246 ? 7.148 -7.263 -19.764 1.00 97.62 246 ALA A C 1
ATOM 1939 O O . ALA A 1 246 ? 8.167 -7.909 -19.994 1.00 97.62 246 ALA A O 1
ATOM 1940 N N . ASN A 1 247 ? 5.981 -7.857 -19.487 1.00 98.19 247 ASN A N 1
ATOM 1941 C CA . ASN A 1 247 ? 5.750 -9.309 -19.458 1.00 98.19 247 ASN A CA 1
ATOM 1942 C C . ASN A 1 247 ? 6.744 -10.101 -18.577 1.00 98.19 247 ASN A C 1
ATOM 1944 O O . ASN A 1 247 ? 7.081 -11.247 -18.877 1.00 98.19 247 ASN A O 1
ATOM 1948 N N . VAL A 1 248 ? 7.220 -9.495 -17.486 1.00 98.12 248 VAL A N 1
ATOM 1949 C CA . VAL A 1 248 ? 8.104 -10.143 -16.509 1.00 98.12 248 VAL A CA 1
ATOM 1950 C C . VAL A 1 248 ? 7.296 -11.170 -15.720 1.00 98.12 248 VAL A C 1
ATOM 1952 O O . VAL A 1 248 ? 6.291 -10.823 -15.119 1.00 98.12 248 VAL A O 1
ATOM 1955 N N . VAL A 1 249 ? 7.717 -12.433 -15.692 1.00 97.56 249 VAL A N 1
ATOM 1956 C CA . VAL A 1 249 ? 7.040 -13.500 -14.918 1.00 97.56 249 VAL A CA 1
ATOM 1957 C C . VAL A 1 249 ? 7.835 -13.955 -13.695 1.00 97.56 249 VAL A C 1
ATOM 1959 O O . VAL A 1 249 ? 7.311 -14.680 -12.857 1.00 97.56 249 VAL A O 1
ATOM 1962 N N . ASP A 1 250 ? 9.084 -13.506 -13.585 1.00 97.00 250 ASP A N 1
ATOM 1963 C CA . ASP A 1 250 ? 10.008 -13.869 -12.518 1.00 97.00 250 ASP A CA 1
ATOM 1964 C C . ASP A 1 250 ? 10.849 -12.651 -12.109 1.00 97.00 250 ASP A C 1
ATOM 1966 O O . ASP A 1 250 ? 11.416 -11.952 -12.955 1.00 97.00 250 ASP A O 1
ATOM 1970 N N . LEU A 1 251 ? 10.910 -12.392 -10.802 1.00 97.88 251 LEU A N 1
ATOM 1971 C CA . LEU A 1 251 ? 11.652 -11.277 -10.211 1.00 97.88 251 LEU A CA 1
ATOM 1972 C C . LEU A 1 251 ? 13.064 -11.660 -9.760 1.00 97.88 251 LEU A C 1
ATOM 1974 O O . LEU A 1 251 ? 13.806 -10.767 -9.353 1.00 97.88 251 LEU A O 1
ATOM 1978 N N . SER A 1 252 ? 13.460 -12.933 -9.851 1.00 95.56 252 SER A N 1
ATOM 1979 C CA . SER A 1 252 ? 14.761 -13.417 -9.360 1.00 95.56 252 SER A CA 1
ATOM 1980 C C . SER A 1 252 ? 15.967 -12.671 -9.957 1.00 95.56 252 SER A C 1
ATOM 1982 O O . SER A 1 252 ? 16.953 -12.417 -9.270 1.00 95.56 252 SER A O 1
ATOM 1984 N N . ASN A 1 253 ? 15.863 -12.225 -11.213 1.00 94.50 253 ASN A N 1
ATOM 1985 C CA . ASN A 1 253 ? 16.900 -11.439 -11.895 1.00 94.50 253 ASN A CA 1
ATOM 1986 C C . ASN A 1 253 ? 16.885 -9.942 -11.535 1.00 94.50 253 ASN A C 1
ATOM 1988 O O . ASN A 1 253 ? 17.677 -9.169 -12.073 1.00 94.50 253 ASN A O 1
ATOM 1992 N N . ARG A 1 254 ? 15.957 -9.505 -10.676 1.00 95.62 254 ARG A N 1
ATOM 1993 C CA . ARG A 1 254 ? 15.759 -8.095 -10.306 1.00 95.62 254 ARG A CA 1
ATOM 1994 C C . ARG A 1 254 ? 15.975 -7.846 -8.821 1.00 95.62 254 ARG A C 1
ATOM 1996 O O . ARG A 1 254 ? 16.543 -6.814 -8.474 1.00 95.62 254 ARG A O 1
ATOM 2003 N N . ILE A 1 255 ? 15.516 -8.759 -7.969 1.00 97.69 255 ILE A N 1
ATOM 2004 C CA . ILE A 1 255 ? 15.622 -8.670 -6.510 1.00 97.69 255 ILE A CA 1
ATOM 2005 C C . ILE A 1 255 ? 15.776 -10.057 -5.889 1.00 97.69 255 ILE A C 1
ATOM 2007 O O . ILE A 1 255 ? 15.344 -11.058 -6.457 1.00 97.69 255 ILE A O 1
ATOM 2011 N N . ASP A 1 256 ? 16.315 -10.093 -4.672 1.00 97.81 256 ASP A N 1
ATOM 2012 C CA . ASP A 1 256 ? 16.191 -11.264 -3.811 1.00 97.81 256 ASP A CA 1
ATOM 2013 C C . ASP A 1 256 ? 14.755 -11.354 -3.275 1.00 97.81 256 ASP A C 1
ATOM 2015 O O . ASP A 1 256 ? 14.297 -10.486 -2.525 1.00 97.81 256 ASP A O 1
ATOM 2019 N N . THR A 1 257 ? 14.033 -12.393 -3.691 1.00 97.69 257 THR A N 1
ATOM 2020 C CA . THR A 1 257 ? 12.644 -12.628 -3.292 1.00 97.69 257 THR A CA 1
ATOM 2021 C C . THR A 1 257 ? 12.504 -13.503 -2.048 1.00 97.69 257 THR A C 1
ATOM 2023 O O . THR A 1 257 ? 11.412 -13.566 -1.486 1.00 97.69 257 THR A O 1
ATOM 2026 N N . ALA A 1 258 ? 13.581 -14.144 -1.579 1.00 97.81 258 ALA A N 1
ATOM 2027 C CA . ALA A 1 258 ? 13.536 -15.066 -0.444 1.00 97.81 258 ALA A CA 1
ATOM 2028 C C . ALA A 1 258 ? 12.996 -14.449 0.865 1.00 97.81 258 ALA A C 1
ATOM 2030 O O . ALA A 1 258 ? 12.323 -15.165 1.606 1.00 97.81 258 ALA A O 1
ATOM 2031 N N . PRO A 1 259 ? 13.218 -13.151 1.170 1.00 97.69 259 PRO A N 1
ATOM 2032 C CA . PRO A 1 259 ? 12.666 -12.533 2.377 1.00 97.69 259 PRO A CA 1
ATOM 2033 C C . PRO A 1 259 ? 11.163 -12.213 2.325 1.00 97.69 259 PRO A C 1
ATOM 2035 O O . PRO A 1 259 ? 10.655 -11.622 3.273 1.00 97.69 259 PRO A O 1
ATOM 2038 N N . TYR A 1 260 ? 10.470 -12.482 1.216 1.00 98.44 260 TYR A N 1
ATOM 2039 C CA . TYR A 1 260 ? 9.058 -12.141 1.028 1.00 98.44 260 TYR A CA 1
ATOM 2040 C C . TYR A 1 260 ? 8.171 -13.387 1.101 1.00 98.44 260 TYR A C 1
ATOM 2042 O O . TYR A 1 260 ? 8.600 -14.489 0.764 1.00 98.44 260 TYR A O 1
ATOM 2050 N N . LEU A 1 261 ? 6.899 -13.219 1.480 1.00 98.31 261 LEU A N 1
ATOM 2051 C CA . LEU A 1 261 ? 5.956 -14.341 1.587 1.00 98.31 261 LEU A CA 1
ATOM 2052 C C . LEU A 1 261 ? 5.613 -14.956 0.223 1.00 98.31 261 LEU A C 1
ATOM 2054 O O . LEU A 1 261 ? 5.180 -16.108 0.144 1.00 98.31 261 LEU A O 1
ATOM 2058 N N . ARG A 1 262 ? 5.781 -14.190 -0.861 1.00 97.94 262 ARG A N 1
ATOM 2059 C CA . ARG A 1 262 ? 5.666 -14.654 -2.247 1.00 97.94 262 ARG A CA 1
ATOM 2060 C C . ARG A 1 262 ? 6.817 -14.119 -3.099 1.00 97.94 262 ARG A C 1
ATOM 2062 O O . ARG A 1 262 ? 7.273 -13.002 -2.872 1.00 97.94 262 ARG A O 1
ATOM 2069 N N . PRO A 1 263 ? 7.227 -14.841 -4.155 1.00 97.50 263 PRO A N 1
ATOM 2070 C CA . PRO A 1 263 ? 8.227 -14.343 -5.097 1.00 97.50 263 PRO A CA 1
ATOM 2071 C C . PRO A 1 263 ? 7.651 -13.414 -6.180 1.00 97.50 263 PRO A C 1
ATOM 2073 O O . PRO A 1 263 ? 8.348 -13.060 -7.128 1.00 97.50 263 PRO A O 1
ATOM 2076 N N . THR A 1 264 ? 6.374 -13.036 -6.073 1.00 97.50 264 THR A N 1
ATOM 2077 C CA . THR A 1 264 ? 5.610 -12.351 -7.124 1.00 97.50 264 THR A CA 1
ATOM 2078 C C . THR A 1 264 ? 5.051 -11.008 -6.660 1.00 97.50 264 THR A C 1
ATOM 2080 O O . THR A 1 264 ? 4.945 -10.737 -5.463 1.00 97.50 264 THR A O 1
ATOM 2083 N N . SER A 1 265 ? 4.661 -10.189 -7.636 1.00 98.31 265 SER A N 1
ATOM 2084 C CA . SER A 1 265 ? 3.921 -8.936 -7.470 1.00 98.31 265 SER A CA 1
ATOM 2085 C C . SER A 1 265 ? 2.904 -8.836 -8.611 1.00 98.31 265 SER A C 1
ATOM 2087 O O . SER A 1 265 ? 3.123 -8.152 -9.606 1.00 98.31 265 SER A O 1
ATOM 2089 N N . ASP A 1 266 ? 1.858 -9.657 -8.528 1.00 98.25 266 ASP A N 1
ATOM 2090 C CA . ASP A 1 266 ? 0.966 -9.989 -9.642 1.00 98.25 266 ASP A CA 1
ATOM 2091 C C . ASP A 1 266 ? 0.183 -8.800 -10.238 1.00 98.25 266 ASP A C 1
ATOM 2093 O O . ASP A 1 266 ? -0.433 -7.993 -9.541 1.00 98.25 266 ASP A O 1
ATOM 2097 N N . ILE A 1 267 ? 0.165 -8.723 -11.568 1.00 98.31 267 ILE A N 1
ATOM 2098 C CA . ILE A 1 267 ? -0.493 -7.656 -12.323 1.00 98.31 267 ILE A CA 1
ATOM 2099 C C . ILE A 1 267 ? -2.014 -7.608 -12.111 1.00 98.31 267 ILE A C 1
ATOM 2101 O O . ILE A 1 267 ? -2.597 -6.524 -12.102 1.00 98.31 267 ILE A O 1
ATOM 2105 N N . VAL A 1 268 ? -2.676 -8.752 -11.918 1.00 97.50 268 VAL A N 1
ATOM 2106 C CA . VAL A 1 268 ? -4.118 -8.799 -11.653 1.00 97.50 268 VAL A CA 1
ATOM 2107 C C . VAL A 1 268 ? -4.399 -8.269 -10.256 1.00 97.50 268 VAL A C 1
ATOM 2109 O O . VAL A 1 268 ? -5.292 -7.438 -10.099 1.00 97.50 268 VAL A O 1
ATOM 2112 N N . ALA A 1 269 ? -3.600 -8.660 -9.262 1.00 97.94 269 ALA A N 1
ATOM 2113 C CA . ALA A 1 269 ? -3.714 -8.109 -7.914 1.00 97.94 269 ALA A CA 1
ATOM 2114 C C . ALA A 1 269 ? -3.508 -6.579 -7.893 1.00 97.94 269 ALA A C 1
ATOM 2116 O O . ALA A 1 269 ? -4.273 -5.884 -7.227 1.00 97.94 269 ALA A O 1
ATOM 2117 N N . LEU A 1 270 ? -2.584 -6.025 -8.695 1.00 97.62 270 LEU A N 1
ATOM 2118 C CA . LEU A 1 270 ? -2.436 -4.567 -8.850 1.00 97.62 270 LEU A CA 1
ATOM 2119 C C . LEU A 1 270 ? -3.695 -3.897 -9.413 1.00 97.62 270 LEU A C 1
ATOM 2121 O O . LEU A 1 270 ? -4.097 -2.837 -8.931 1.00 97.62 270 LEU A O 1
ATOM 2125 N N . MET A 1 271 ? -4.324 -4.507 -10.421 1.00 98.00 271 MET A N 1
ATOM 2126 C CA . MET A 1 271 ? -5.556 -3.982 -11.021 1.00 98.00 271 MET A CA 1
ATOM 2127 C C . MET A 1 271 ? -6.757 -4.055 -10.066 1.00 98.00 271 MET A C 1
ATOM 2129 O O . MET A 1 271 ? -7.612 -3.168 -10.069 1.00 98.00 271 MET A O 1
ATOM 2133 N N . VAL A 1 272 ? -6.825 -5.083 -9.217 1.00 98.12 272 VAL A N 1
ATOM 2134 C CA . VAL A 1 272 ? -7.845 -5.161 -8.160 1.00 98.12 272 VAL A CA 1
ATOM 2135 C C . VAL A 1 272 ? -7.584 -4.091 -7.099 1.00 98.12 272 VAL A C 1
ATOM 2137 O O . VAL A 1 272 ? -8.496 -3.337 -6.761 1.00 98.12 272 VAL A O 1
ATOM 2140 N N . LEU A 1 273 ? -6.334 -3.951 -6.645 1.00 98.25 273 LEU A N 1
ATOM 2141 C CA . LEU A 1 273 ? -5.926 -2.957 -5.650 1.00 98.25 273 LEU A CA 1
ATOM 2142 C C . LEU A 1 273 ? -6.315 -1.530 -6.065 1.00 98.25 273 LEU A C 1
ATOM 2144 O O . LEU A 1 273 ? -6.921 -0.794 -5.287 1.00 98.25 273 LEU A O 1
ATOM 2148 N N . GLU A 1 274 ? -5.973 -1.123 -7.290 1.00 97.69 274 GLU A N 1
ATOM 2149 C CA . GLU A 1 274 ? -6.242 0.231 -7.796 1.00 97.69 274 GLU A CA 1
ATOM 2150 C C . GLU A 1 274 ? -7.747 0.485 -8.020 1.00 97.69 274 GLU A C 1
ATOM 2152 O O . GLU A 1 274 ? -8.232 1.608 -7.837 1.00 97.69 274 GLU A O 1
ATOM 2157 N N . HIS A 1 275 ? -8.505 -0.552 -8.396 1.00 98.12 275 HIS A N 1
ATOM 2158 C CA . HIS A 1 275 ? -9.955 -0.475 -8.510 1.00 98.12 275 HIS A CA 1
ATOM 2159 C C . HIS A 1 275 ? -10.578 -0.253 -7.130 1.00 98.12 275 HIS A C 1
ATOM 2161 O O . HIS A 1 275 ? -11.286 0.736 -6.923 1.00 98.12 275 HIS A O 1
ATOM 2167 N N . GLN A 1 276 ? -10.247 -1.124 -6.179 1.00 97.75 276 GLN A N 1
ATOM 2168 C CA . GLN A 1 276 ? -10.769 -1.112 -4.818 1.00 97.75 276 GLN A CA 1
ATOM 2169 C C . GLN A 1 276 ? -10.415 0.182 -4.078 1.00 97.75 276 GLN A C 1
ATOM 2171 O O . GLN A 1 276 ? -11.296 0.826 -3.510 1.00 97.75 276 GLN A O 1
ATOM 2176 N N . ALA A 1 277 ? -9.159 0.637 -4.157 1.00 97.50 277 ALA A N 1
ATOM 2177 C CA . ALA A 1 277 ? -8.723 1.886 -3.532 1.00 97.50 277 ALA A CA 1
ATOM 2178 C C . ALA A 1 277 ? -9.577 3.080 -3.989 1.00 97.50 277 ALA A C 1
ATOM 2180 O O . ALA A 1 277 ? -10.011 3.903 -3.177 1.00 97.50 277 ALA A O 1
ATOM 2181 N N . ARG A 1 278 ? -9.880 3.158 -5.292 1.00 97.31 278 ARG A N 1
ATOM 2182 C CA . ARG A 1 278 ? -10.747 4.210 -5.833 1.00 97.31 278 ARG A CA 1
ATOM 2183 C C . ARG A 1 278 ? -12.182 4.081 -5.333 1.00 97.31 278 ARG A C 1
ATOM 2185 O O . ARG A 1 278 ? -12.779 5.107 -4.999 1.00 97.31 278 ARG A O 1
ATOM 2192 N N . MET A 1 279 ? -12.717 2.862 -5.295 1.00 97.94 279 MET A N 1
ATOM 2193 C CA . MET A 1 279 ? -14.080 2.593 -4.839 1.00 97.94 279 MET A CA 1
ATOM 2194 C C . MET A 1 279 ? -14.270 2.965 -3.369 1.00 97.94 279 MET A C 1
ATOM 2196 O O . MET A 1 279 ? -15.208 3.697 -3.062 1.00 97.94 279 MET A O 1
ATOM 2200 N N . HIS A 1 280 ? -13.345 2.593 -2.481 1.00 98.31 280 HIS A N 1
ATOM 2201 C CA . HIS A 1 280 ? -13.396 2.991 -1.069 1.00 98.31 280 HIS A CA 1
ATOM 2202 C C . HIS A 1 280 ? -13.432 4.505 -0.886 1.00 98.31 280 HIS A C 1
ATOM 2204 O O . HIS A 1 280 ? -14.250 5.019 -0.120 1.00 98.31 280 HIS A O 1
ATOM 2210 N N . ASN A 1 281 ? -12.609 5.236 -1.638 1.00 97.94 281 ASN A N 1
ATOM 2211 C CA . ASN A 1 281 ? -12.592 6.695 -1.566 1.00 97.94 281 ASN A CA 1
ATOM 2212 C C . ASN A 1 281 ? -13.926 7.304 -2.026 1.00 97.94 281 ASN A C 1
ATOM 2214 O O . ASN A 1 281 ? -14.410 8.258 -1.424 1.00 97.94 281 ASN A O 1
ATOM 2218 N N . LEU A 1 282 ? -14.530 6.763 -3.092 1.00 97.56 282 LEU A N 1
ATOM 2219 C CA . LEU A 1 282 ? -15.821 7.234 -3.606 1.00 97.56 282 LEU A CA 1
ATOM 2220 C C . LEU A 1 282 ? -16.974 6.939 -2.647 1.00 97.56 282 LEU A C 1
ATOM 2222 O O . LEU A 1 282 ? -17.797 7.818 -2.410 1.00 97.56 282 LEU A O 1
ATOM 2226 N N . ILE A 1 283 ? -17.016 5.730 -2.085 1.00 98.00 283 ILE A N 1
ATOM 2227 C CA . ILE A 1 283 ? -18.039 5.319 -1.117 1.00 98.00 283 ILE A CA 1
ATOM 2228 C C . ILE A 1 283 ? -17.948 6.190 0.138 1.00 98.00 283 ILE A C 1
ATOM 2230 O O . ILE A 1 283 ? -18.953 6.754 0.569 1.00 98.00 283 ILE A O 1
ATOM 2234 N N . THR A 1 284 ? -16.736 6.376 0.668 1.00 97.94 284 THR A N 1
ATOM 2235 C CA . THR A 1 284 ? -16.483 7.256 1.820 1.00 97.94 284 THR A CA 1
ATOM 2236 C C . THR A 1 284 ? -16.938 8.680 1.522 1.00 97.94 284 THR A C 1
ATOM 2238 O O . THR A 1 284 ? -17.645 9.293 2.319 1.00 97.94 284 THR A O 1
ATOM 2241 N N . ARG A 1 285 ? -16.589 9.201 0.340 1.00 97.19 285 ARG A N 1
ATOM 2242 C CA . ARG A 1 285 ? -16.986 10.547 -0.070 1.00 97.19 285 ARG A CA 1
ATOM 2243 C C . ARG A 1 285 ? -18.503 10.708 -0.126 1.00 97.19 285 ARG A C 1
ATOM 2245 O O . ARG A 1 285 ? -19.025 11.651 0.459 1.00 97.19 285 ARG A O 1
ATOM 2252 N N . ALA A 1 286 ? -19.198 9.777 -0.777 1.00 97.25 286 ALA A N 1
ATOM 2253 C CA . ALA A 1 286 ? -20.653 9.795 -0.869 1.00 97.25 286 ALA A CA 1
ATOM 2254 C C . ALA A 1 286 ? -21.319 9.711 0.516 1.00 97.25 286 ALA A C 1
ATOM 2256 O O . ALA A 1 286 ? -22.287 10.428 0.774 1.00 97.25 286 ALA A O 1
ATOM 2257 N N . ASN A 1 287 ? -20.783 8.883 1.421 1.00 96.88 287 ASN A N 1
ATOM 2258 C CA . ASN A 1 287 ? -21.249 8.792 2.805 1.00 96.88 287 ASN A CA 1
ATOM 2259 C C . ASN A 1 287 ? -21.094 10.135 3.537 1.00 96.88 287 ASN A C 1
ATOM 2261 O O . ASN A 1 287 ? -22.064 10.639 4.108 1.00 96.88 287 ASN A O 1
ATOM 2265 N N . PHE A 1 288 ? -19.904 10.736 3.476 1.00 96.81 288 PHE A N 1
ATOM 2266 C CA . PHE A 1 288 ? -19.620 11.987 4.173 1.00 96.81 288 PHE A CA 1
ATOM 2267 C C . PHE A 1 288 ? -20.463 13.145 3.636 1.00 96.81 288 PHE A C 1
ATOM 2269 O O . PHE A 1 288 ? -21.058 13.878 4.427 1.00 96.81 288 PHE A O 1
ATOM 2276 N N . ASP A 1 289 ? -20.561 13.289 2.310 1.00 95.69 289 ASP A N 1
ATOM 2277 C CA . ASP A 1 289 ? -21.393 14.318 1.677 1.00 95.69 289 ASP A CA 1
ATOM 2278 C C . ASP A 1 289 ? -22.867 14.157 2.104 1.00 95.69 289 ASP A C 1
ATOM 2280 O O . ASP A 1 289 ? -23.508 15.131 2.499 1.00 95.69 289 ASP A O 1
ATOM 2284 N N . THR A 1 290 ? -23.387 12.923 2.122 1.00 95.69 290 THR A N 1
ATOM 2285 C CA . THR A 1 290 ? -24.775 12.633 2.528 1.00 95.69 290 THR A CA 1
ATOM 2286 C C . THR A 1 290 ? -25.035 12.990 3.990 1.00 95.69 290 THR A C 1
ATOM 2288 O O . THR A 1 290 ? -26.015 13.669 4.296 1.00 95.69 290 THR A O 1
ATOM 2291 N N . ARG A 1 291 ? -24.158 12.567 4.908 1.00 95.06 291 ARG A N 1
ATOM 2292 C CA . ARG A 1 291 ? -24.291 12.884 6.340 1.00 95.06 291 ARG A CA 1
ATOM 2293 C C . ARG A 1 291 ? -24.208 14.384 6.592 1.00 95.06 291 ARG A C 1
ATOM 2295 O O . ARG A 1 291 ? -24.955 14.902 7.416 1.00 95.06 291 ARG A O 1
ATOM 2302 N N . SER A 1 292 ? -23.318 15.070 5.876 1.00 94.62 292 SER A N 1
ATOM 2303 C CA . SER A 1 292 ? -23.141 16.520 5.978 1.00 94.62 292 SER A CA 1
ATOM 2304 C C . SER A 1 292 ? -24.394 17.254 5.502 1.00 94.62 292 SER A C 1
ATOM 2306 O O . SER A 1 292 ? -24.909 18.094 6.233 1.00 94.62 292 SER A O 1
ATOM 2308 N N . ALA A 1 293 ? -24.950 16.874 4.347 1.00 93.75 293 ALA A N 1
ATOM 2309 C CA . ALA A 1 293 ? -26.217 17.417 3.857 1.00 93.75 293 ALA A CA 1
ATOM 2310 C C . ALA A 1 293 ? -27.352 17.211 4.877 1.00 93.75 293 ALA A C 1
ATOM 2312 O O . ALA A 1 293 ? -27.988 18.171 5.291 1.00 93.75 293 ALA A O 1
ATOM 2313 N N . GLN A 1 294 ? -27.525 15.992 5.400 1.00 94.50 294 GLN A N 1
ATOM 2314 C CA . GLN A 1 294 ? -28.537 15.697 6.427 1.00 94.50 294 GLN A CA 1
ATOM 2315 C C . GLN A 1 294 ? -28.342 16.459 7.748 1.00 94.50 294 GLN A C 1
ATOM 2317 O O . GLN A 1 294 ? -29.297 16.624 8.510 1.00 94.50 294 GLN A O 1
ATOM 2322 N N . HIS A 1 295 ? -27.112 16.859 8.073 1.00 93.88 295 HIS A N 1
ATOM 2323 C CA . HIS A 1 295 ? -26.815 17.637 9.272 1.00 93.88 295 HIS A CA 1
ATOM 2324 C C . HIS A 1 295 ? -27.154 19.120 9.089 1.00 93.88 295 HIS A C 1
ATOM 2326 O O . HIS A 1 295 ? -27.701 19.715 10.014 1.00 93.88 295 HIS A O 1
ATOM 2332 N N . TYR A 1 296 ? -26.856 19.690 7.916 1.00 89.44 296 TYR A N 1
ATOM 2333 C CA . TYR A 1 296 ? -27.052 21.114 7.623 1.00 89.44 296 TYR A CA 1
ATOM 2334 C C . TYR A 1 296 ? -28.423 21.462 7.017 1.00 89.44 296 TYR A C 1
ATOM 2336 O O . TYR A 1 296 ? -28.809 22.623 7.078 1.00 89.44 296 TYR A O 1
ATOM 2344 N N . ASP A 1 297 ? -29.169 20.488 6.482 1.00 88.56 297 ASP A N 1
ATOM 2345 C CA . ASP A 1 297 ? -30.543 20.670 5.968 1.00 88.56 297 ASP A CA 1
ATOM 2346 C C . ASP A 1 297 ? -31.622 20.691 7.079 1.00 88.56 297 ASP A C 1
ATOM 2348 O O . ASP A 1 297 ? -32.819 20.729 6.782 1.00 88.56 297 ASP A O 1
ATOM 2352 N N . LYS A 1 298 ? -31.226 20.629 8.357 1.00 63.44 298 LYS A N 1
ATOM 2353 C CA . LYS A 1 298 ? -32.126 20.747 9.520 1.00 63.44 298 LYS A CA 1
ATOM 2354 C C . LYS A 1 298 ? -32.354 22.201 9.912 1.00 63.44 298 LYS A C 1
ATOM 2356 O O . LYS A 1 298 ? -33.510 22.505 10.282 1.00 63.44 298 LYS A O 1
#

Mean predicted aligned error: 8.08 Å

=== Feature glossary ===
Reading guide. The protein is described through the following features:

Foldseek 3Di. A 3Di character summarizes, for each residue, the relative orientation of the Cα frame of its nearest spatial neighbor. Because it encodes fold topology rather than chemistry, 3Di alignments detect remote structural similarity that sequence alignment misses.

Contact-map, Ramachandran, and PAE plots. Plot images: a contact map (which residues are close in 3D, as an N×N binary image), a Ramachandran scatter (backbone torsion angles, revealing secondary-structure composition at a glance), and — for AlphaFold structures — a PAE heatmap (pairwise prediction confidence).

Radius of gyration, Cα contacts, bounding box. Radius of gyration (Rg) is the root-mean-square distance of Cα atoms from their centroid — a single number for overall size and compactness. A globular domain of N residues has Rg ≈ 2.2·N^0.38 Å; an extended or disordered chain has a much larger Rg. The Cα contact count is the number of residue pairs whose Cα atoms are within 8 Å and are more than four positions apart in sequence — a standard proxy for tertiary packing density. The bounding box is the smallest axis-aligned box enclosing all Cα atoms.

Secondary structure (8-state, DSSP). Eight-state secondary structure (DSSP): H is the canonical α-helix, G the tighter 3₁₀-helix, I the wider π-helix; E/B are β-structure, T and S are turns and bends, and '-' is everything else. DSSP derives these from the pattern of main-chain N–H···O=C hydrogen bonds, not from the sequence.

B-factor. B-factor (Debye–Waller factor) reflects atomic displacement in the crystal lattice. It is an experimental observable (units Å²), not a prediction; low values mean the atom is pinned down, high values mean it moves or is heterogeneous across the crystal.

pLDDT. pLDDT is the predicted lDDT-Cα score: AlphaFold's confidence that the local environment of each residue (all inter-atomic distances within 15 Å) is correctly placed. It is a per-residue number between 0 and 100, with higher meaning more reliable.

Nearest PDB structures. Nearest PDB neighbors are the top structural matches found by Foldseek when searching this structure against the entire Protein Data Bank. Each hit reports a TM-score (0 to 1; >0.5 almost always implies the same fold) and an E-value. These are *structural* homologs — they may share no detectable sequence similarity.

Solvent-accessible surface area. Accessible surface area quantifies burial. A residue with SASA near zero is packed into the hydrophobic core; one with SASA >100 Å² sits on the surface. Computed here via the Shrake–Rupley numerical algorithm with a 1.4 Å probe.

Rendered structure images. Structure images are PyMOL renders from six orthogonal camera directions. Cartoon representation draws helices as coils and strands as arrows; sticks shows the backbone as bonds; surface shows the solvent-excluded envelope. Rainbow coloring maps sequence position to hue (blue→red, N→C); chain coloring assigns a distinct color per polypeptide.

Backbone torsions (φ/ψ). φ (phi) and ψ (psi) are the two rotatable backbone dihedrals per residue: φ is the C(i-1)–N–Cα–C torsion, ψ is the N–Cα–C–N(i+1) torsion, both in degrees on (−180°, 180°]. α-helical residues cluster near (−60°, −45°); β-strand residues near (−120°, +130°). A Ramachandran plot is simply a scatter of (φ, ψ) for every residue.

Predicted aligned error. Predicted Aligned Error (PAE) is an AlphaFold confidence matrix: entry (i, j) is the expected error in the position of residue j, in ångströms, when the prediction is superimposed on the true structure at residue i. Low PAE within a block of residues means that block is internally rigid and well-predicted; high PAE between two blocks means their relative placement is uncertain even if each block individually is confident.

mmCIF coordinates. Structure coordinates are given as an mmCIF _atom_site loop: one row per atom with element, residue name, chain id, sequence number, and x/y/z po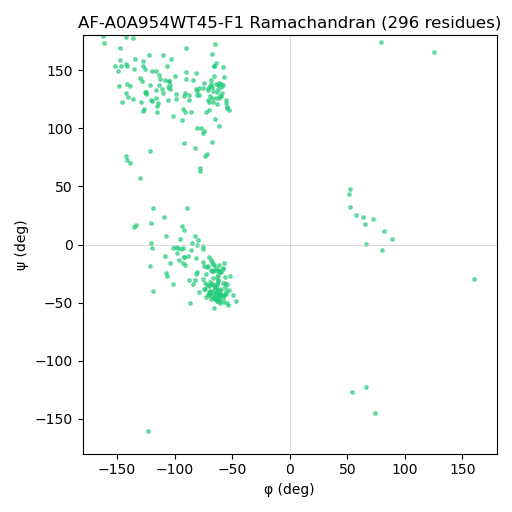sition in Å. Only the four main-chain atoms per residue are included here; side chains are omitted to keep the record compact.

InterPro / GO / CATH / organism. Database cross-references. InterPro integrates a dozen domain/family signature databases into unified entries with residue-range hits. GO terms attach function/process/location labels with evidence codes. CATH codes position the fold in a four-level structural taxonomy. Organism is the NCBI-taxonomy species name.

Secondary structure (3-state, P-SEA). SS3 is a coarse helix/strand/coil call (letters a/b/c) made by the P-SEA algorithm from inter-Cα distances and dihedrals. It is less detailed than DSSP but needs only Cα positions.

Sequence. Sequence gives the chain of amino acids in standard one-letter code (A=alanine, C=cysteine, …, Y=tyrosine), read N→C. It is the only feature that is directly encoded by the gene; all structural features are derived from the folded form of this sequence.